Protein AF-A0AAD7GVR9-F1 (afdb_monomer_lite)

Structure (mmCIF, N/CA/C/O backbone):
data_AF-A0AAD7GVR9-F1
#
_entry.id   AF-A0AAD7GVR9-F1
#
loop_
_atom_site.group_PDB
_atom_site.id
_atom_site.type_symbol
_atom_site.label_atom_id
_atom_site.label_alt_id
_atom_site.label_comp_id
_atom_site.label_asym_id
_atom_site.label_entity_id
_atom_site.label_seq_id
_atom_site.pdbx_PDB_ins_code
_atom_site.Cartn_x
_atom_site.Cartn_y
_atom_site.Cartn_z
_atom_site.occupancy
_atom_site.B_iso_or_equiv
_atom_site.auth_seq_id
_atom_site.auth_comp_id
_atom_site.auth_asym_id
_atom_site.auth_atom_id
_atom_site.pdbx_PDB_model_num
ATOM 1 N N . MET A 1 1 ? 64.418 14.513 24.238 1.00 51.50 1 MET A N 1
ATOM 2 C CA . MET A 1 1 ? 64.012 14.903 22.873 1.00 51.50 1 MET A CA 1
ATOM 3 C C . MET A 1 1 ? 63.136 13.785 22.346 1.00 51.50 1 MET A C 1
ATOM 5 O O . MET A 1 1 ? 63.664 12.744 21.993 1.00 51.50 1 MET A O 1
ATOM 9 N N . LEU A 1 2 ? 61.819 13.949 22.445 1.00 56.62 2 LEU A N 1
ATOM 10 C CA . LEU A 1 2 ? 60.824 13.012 21.923 1.00 56.62 2 LEU A CA 1
ATOM 11 C C . LEU A 1 2 ? 60.233 13.681 20.683 1.00 56.62 2 LEU A C 1
ATOM 13 O O . LEU A 1 2 ? 59.641 14.749 20.806 1.00 56.62 2 LEU A O 1
ATOM 17 N N . GLN A 1 3 ? 60.514 13.113 19.513 1.00 59.06 3 GLN A N 1
ATOM 18 C CA . GLN A 1 3 ? 59.912 13.513 18.245 1.00 59.06 3 GLN A CA 1
ATOM 19 C C . GLN A 1 3 ? 58.496 12.943 18.205 1.00 59.06 3 GLN A C 1
ATOM 21 O O . GLN A 1 3 ? 58.313 11.730 18.279 1.00 59.06 3 GLN A O 1
ATOM 26 N N . THR A 1 4 ? 57.509 13.829 18.164 1.00 60.56 4 THR A N 1
ATOM 27 C CA . THR A 1 4 ? 56.131 13.509 17.806 1.00 60.56 4 THR A CA 1
ATOM 28 C C . THR A 1 4 ? 56.045 13.543 16.284 1.00 60.56 4 THR A C 1
ATOM 30 O O . THR A 1 4 ? 56.195 14.605 15.685 1.00 60.56 4 THR A O 1
ATOM 33 N N . ASP A 1 5 ? 55.893 12.371 15.669 1.00 62.53 5 ASP A N 1
ATOM 34 C CA . ASP A 1 5 ? 55.500 12.227 14.266 1.00 62.53 5 ASP A CA 1
ATOM 35 C C . ASP A 1 5 ? 54.001 12.550 14.169 1.00 62.53 5 ASP A C 1
ATOM 37 O O . ASP A 1 5 ? 53.143 11.710 14.454 1.00 62.53 5 ASP A O 1
ATOM 41 N N . ASP A 1 6 ? 53.692 13.803 13.841 1.00 58.81 6 ASP A N 1
ATOM 42 C CA . ASP A 1 6 ? 52.349 14.251 13.485 1.00 58.81 6 ASP A CA 1
ATOM 43 C C . ASP A 1 6 ? 51.981 13.652 12.119 1.00 58.81 6 ASP A C 1
ATOM 45 O O . ASP A 1 6 ? 52.425 14.102 11.064 1.00 58.81 6 ASP A O 1
ATOM 49 N N . THR A 1 7 ? 51.200 12.572 12.150 1.00 61.94 7 THR A N 1
ATOM 50 C CA . THR A 1 7 ? 50.660 11.913 10.956 1.00 61.94 7 THR A CA 1
ATOM 51 C C . THR A 1 7 ? 49.417 12.683 10.502 1.00 61.94 7 THR A C 1
ATOM 53 O O . THR A 1 7 ? 48.324 12.488 11.030 1.00 61.94 7 THR A O 1
ATOM 56 N N . GLU A 1 8 ? 49.597 13.596 9.546 1.00 62.19 8 GLU A N 1
ATOM 57 C CA . GLU A 1 8 ? 48.522 14.303 8.837 1.00 62.19 8 GLU A CA 1
ATOM 58 C C . GLU A 1 8 ? 47.752 13.325 7.921 1.00 62.19 8 GLU A C 1
ATOM 60 O O . GLU A 1 8 ? 47.984 13.255 6.717 1.00 62.19 8 GLU A O 1
ATOM 65 N N . GLU A 1 9 ? 46.851 12.524 8.498 1.00 57.34 9 GLU A N 1
ATOM 66 C CA . GLU A 1 9 ? 46.005 11.541 7.787 1.00 57.34 9 GLU A CA 1
ATOM 67 C C . GLU A 1 9 ? 44.508 11.917 7.771 1.00 57.34 9 GLU A C 1
ATOM 69 O O . GLU A 1 9 ? 43.628 11.070 7.623 1.00 57.34 9 GLU A O 1
ATOM 74 N N . SER A 1 10 ? 44.179 13.198 7.920 1.00 62.75 10 SER A N 1
ATOM 75 C CA . SER A 1 10 ? 42.796 13.682 7.898 1.00 62.75 10 SER A CA 1
ATOM 76 C C . SER A 1 10 ? 42.590 14.618 6.715 1.00 62.75 10 SER A C 1
ATOM 78 O O . SER A 1 10 ? 43.187 15.686 6.709 1.00 62.75 10 SER A O 1
ATOM 80 N N . ASP A 1 11 ? 41.798 14.178 5.723 1.00 52.47 11 ASP A N 1
ATOM 81 C CA . ASP A 1 11 ? 40.859 15.003 4.917 1.00 52.47 11 ASP A CA 1
ATOM 82 C C . ASP A 1 11 ? 40.598 14.474 3.486 1.00 52.47 11 ASP A C 1
ATOM 84 O O . ASP A 1 11 ? 39.836 15.069 2.726 1.00 52.47 11 ASP A O 1
ATOM 88 N N . ALA A 1 12 ? 41.132 13.310 3.097 1.00 57.88 12 ALA A N 1
ATOM 89 C CA . ALA A 1 12 ? 40.910 12.757 1.748 1.00 57.88 12 ALA A CA 1
ATOM 90 C C . ALA A 1 12 ? 39.546 12.057 1.535 1.00 57.88 12 ALA A C 1
ATOM 92 O O . ALA A 1 12 ? 39.228 11.648 0.419 1.00 57.88 12 ALA A O 1
ATOM 93 N N . PHE A 1 13 ? 38.716 11.903 2.574 1.00 59.72 13 PHE A N 1
ATOM 94 C CA . PHE A 1 13 ? 37.449 11.164 2.455 1.00 59.72 13 PHE A CA 1
ATOM 95 C C . PHE A 1 13 ? 36.394 11.897 1.604 1.00 59.72 13 PHE A C 1
ATOM 97 O O . PHE A 1 13 ? 35.536 11.256 1.005 1.00 59.72 13 PHE A O 1
ATOM 104 N N . TRP A 1 14 ? 36.490 13.227 1.498 1.00 58.16 14 TRP A N 1
ATOM 105 C CA . TRP A 1 14 ? 35.550 14.055 0.735 1.00 58.16 14 TRP A CA 1
ATOM 106 C C . TRP A 1 14 ? 36.196 14.848 -0.396 1.00 58.16 14 TRP A C 1
ATOM 108 O O . TRP A 1 14 ? 35.573 15.785 -0.891 1.00 58.16 14 TRP A O 1
ATOM 118 N N . THR A 1 15 ? 37.418 14.514 -0.832 1.00 61.03 15 THR A N 1
ATOM 119 C CA . THR A 1 15 ? 37.956 15.141 -2.047 1.00 61.03 15 THR A CA 1
ATOM 120 C C . THR A 1 15 ? 36.971 14.874 -3.189 1.00 61.03 15 THR A C 1
ATOM 122 O O . THR A 1 15 ? 36.812 13.708 -3.565 1.00 61.03 15 THR A O 1
ATOM 125 N N . PRO A 1 16 ? 36.272 15.904 -3.716 1.00 57.72 16 PRO A N 1
ATOM 126 C CA . PRO A 1 16 ? 35.358 15.710 -4.826 1.00 57.72 16 PRO A CA 1
ATOM 127 C C . PRO A 1 16 ? 36.199 15.094 -5.936 1.00 57.72 16 PRO A C 1
ATOM 129 O O . PRO A 1 16 ? 37.284 15.627 -6.207 1.00 57.72 16 PRO A O 1
ATOM 132 N N . PRO A 1 17 ? 35.782 13.958 -6.521 1.00 58.59 17 PRO A N 1
ATOM 133 C CA . PRO A 1 17 ? 36.573 13.323 -7.548 1.00 58.59 17 PRO A CA 1
ATOM 134 C C . PRO A 1 17 ? 36.870 14.393 -8.589 1.00 58.59 17 PRO A C 1
ATOM 136 O O . PRO A 1 17 ? 35.957 14.936 -9.211 1.00 58.59 17 PRO A O 1
ATOM 139 N N . SER A 1 18 ? 38.143 14.728 -8.779 1.00 56.19 18 SER A N 1
ATOM 140 C CA . SER A 1 18 ? 38.623 15.543 -9.895 1.00 56.19 18 SER A CA 1
ATOM 141 C C . SER A 1 18 ? 38.545 14.716 -11.185 1.00 56.19 18 SER A C 1
ATOM 143 O O . SER A 1 18 ? 39.464 14.651 -11.996 1.00 56.19 18 SER A O 1
ATOM 145 N N . GLN A 1 19 ? 37.418 14.026 -11.343 1.00 56.12 19 GLN A N 1
ATOM 146 C CA . GLN A 1 19 ? 37.013 13.245 -12.480 1.00 56.12 19 GLN A CA 1
ATOM 147 C C . GLN A 1 19 ? 36.629 14.254 -13.547 1.00 56.12 19 GLN A C 1
ATOM 149 O O . GLN A 1 19 ? 35.555 14.855 -13.528 1.00 56.12 19 GLN A O 1
ATOM 154 N N . GLY A 1 20 ? 37.581 14.499 -14.445 1.00 65.00 20 GLY A N 1
ATOM 155 C CA . GLY A 1 20 ? 37.344 15.288 -15.639 1.00 65.00 20 GLY A CA 1
ATOM 156 C C . GLY A 1 20 ? 36.092 14.799 -16.365 1.00 65.00 20 GLY A C 1
ATOM 157 O O . GLY A 1 20 ? 35.726 13.629 -16.270 1.00 65.00 20 GLY A O 1
ATOM 158 N N . LEU A 1 21 ? 35.463 15.710 -17.110 1.00 66.75 21 LEU A N 1
ATOM 159 C CA . LEU A 1 21 ? 34.251 15.503 -17.918 1.00 66.75 21 LEU A CA 1
ATOM 160 C C . LEU A 1 21 ? 34.176 14.146 -18.651 1.00 66.75 21 LEU A C 1
ATOM 162 O O . LEU A 1 21 ? 33.084 13.626 -18.831 1.00 66.75 21 LEU A O 1
ATOM 166 N N . ALA A 1 22 ? 35.319 13.539 -18.979 1.00 72.50 22 ALA A N 1
ATOM 167 C CA . ALA A 1 22 ? 35.434 12.203 -19.556 1.00 72.50 22 ALA A CA 1
ATOM 168 C C . ALA A 1 22 ? 34.799 11.056 -18.735 1.00 72.50 22 ALA A C 1
ATOM 170 O O . ALA A 1 22 ? 34.481 10.026 -19.319 1.00 72.50 22 ALA A O 1
ATOM 171 N N . VAL A 1 23 ? 34.604 11.188 -17.415 1.00 69.25 23 VAL A N 1
ATOM 172 C CA . VAL A 1 23 ? 33.932 10.142 -16.609 1.00 69.25 23 VAL A CA 1
ATOM 173 C C . VAL A 1 23 ? 32.431 10.079 -16.884 1.00 69.25 23 VAL A C 1
ATOM 175 O O . VAL A 1 23 ? 31.851 9.000 -16.832 1.00 69.25 23 VAL A O 1
ATOM 178 N N . TRP A 1 24 ? 31.813 11.203 -17.251 1.00 74.81 24 TRP A N 1
ATOM 179 C CA . TRP A 1 24 ? 30.402 11.235 -17.642 1.00 74.81 24 TRP A CA 1
ATOM 180 C C . TRP A 1 24 ? 30.165 10.695 -19.062 1.00 74.81 24 TRP A C 1
ATOM 182 O O . TRP A 1 24 ? 29.040 10.332 -19.385 1.00 74.81 24 TRP A O 1
ATOM 192 N N . ASP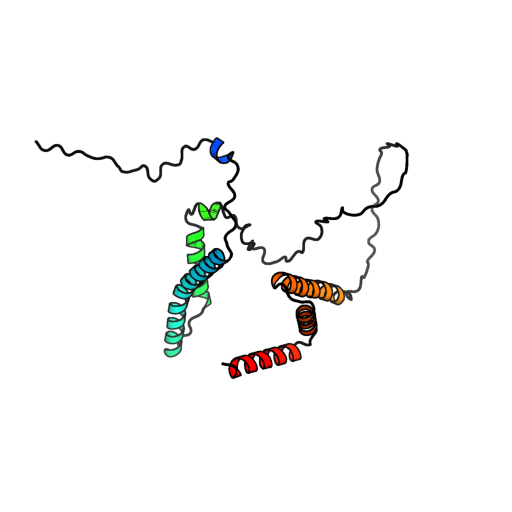 A 1 25 ? 31.218 10.612 -19.885 1.00 78.31 25 ASP A N 1
ATOM 193 C CA . ASP A 1 25 ? 31.182 10.021 -21.232 1.00 78.31 25 ASP A CA 1
ATOM 194 C C . ASP A 1 25 ? 31.432 8.500 -21.226 1.00 78.31 25 ASP A C 1
ATOM 196 O O . ASP A 1 25 ? 31.357 7.851 -22.276 1.00 78.31 25 ASP A O 1
ATOM 200 N N . ALA A 1 26 ? 31.745 7.907 -20.067 1.00 80.69 26 ALA A N 1
ATOM 201 C CA . ALA A 1 26 ? 31.825 6.459 -19.950 1.00 80.69 26 ALA A CA 1
ATOM 202 C C . ALA A 1 26 ? 30.422 5.861 -20.175 1.00 80.69 26 ALA A C 1
ATOM 204 O O . ALA A 1 26 ? 29.452 6.361 -19.599 1.00 80.69 26 ALA A O 1
ATOM 205 N N . PRO A 1 27 ? 30.280 4.806 -21.002 1.00 80.62 27 PRO A N 1
ATOM 206 C CA . PRO A 1 27 ? 29.024 4.077 -21.106 1.00 80.62 27 PRO A CA 1
ATOM 207 C C . PRO A 1 27 ? 28.564 3.692 -19.703 1.00 80.62 27 PRO A C 1
ATOM 209 O O . PRO A 1 27 ? 29.341 3.094 -18.960 1.00 80.62 27 PRO A O 1
ATOM 212 N N . LEU A 1 28 ? 27.334 4.069 -19.344 1.00 78.69 28 LEU A N 1
ATOM 213 C CA . LEU A 1 28 ? 26.720 3.664 -18.085 1.00 78.69 28 LEU A CA 1
ATOM 214 C C . LEU A 1 28 ? 26.798 2.140 -18.012 1.00 78.69 28 LEU A C 1
ATOM 216 O O . LEU A 1 28 ? 26.207 1.442 -18.837 1.00 78.69 28 LEU A O 1
ATOM 220 N N . GLU A 1 29 ? 27.587 1.635 -17.069 1.00 83.38 29 GLU A N 1
ATOM 221 C CA . GLU A 1 29 ? 27.561 0.227 -16.717 1.00 83.38 29 GLU A CA 1
ATOM 222 C C . GLU A 1 29 ? 26.191 0.006 -16.075 1.00 83.38 29 GLU A C 1
ATOM 224 O O . GLU A 1 29 ? 25.945 0.420 -14.945 1.00 83.38 29 GLU A O 1
ATOM 229 N N . GLU A 1 30 ? 25.237 -0.487 -16.869 1.00 81.94 30 GLU A N 1
ATOM 230 C CA . GLU A 1 30 ? 23.905 -0.807 -16.373 1.00 81.94 30 GLU A CA 1
ATOM 231 C C . GLU A 1 30 ? 24.064 -1.897 -15.316 1.00 81.94 30 GLU A C 1
ATOM 233 O O . GLU A 1 30 ? 24.433 -3.032 -15.636 1.00 81.94 30 GLU A O 1
ATOM 238 N N . ASP A 1 31 ? 23.809 -1.538 -14.056 1.00 81.44 31 ASP A N 1
ATOM 239 C CA . ASP A 1 31 ? 23.794 -2.506 -12.972 1.00 81.44 31 ASP A CA 1
ATOM 240 C C . ASP A 1 31 ? 22.850 -3.659 -13.346 1.00 81.44 31 ASP A C 1
ATOM 242 O O . ASP A 1 31 ? 21.745 -3.424 -13.860 1.00 81.44 31 ASP A O 1
ATOM 246 N N . PRO A 1 32 ? 23.263 -4.919 -13.120 1.00 87.19 32 PRO A N 1
ATOM 247 C CA . PRO A 1 32 ? 22.430 -6.060 -13.446 1.00 87.19 32 PRO A CA 1
ATOM 248 C C . PRO A 1 32 ? 21.071 -5.919 -12.744 1.00 87.19 32 PRO A C 1
ATOM 250 O O . PRO A 1 32 ? 21.022 -5.526 -11.575 1.00 87.19 32 PRO A O 1
ATOM 253 N N . PRO A 1 33 ? 19.957 -6.235 -13.433 1.00 85.56 33 PRO A N 1
ATOM 254 C CA . PRO A 1 33 ? 18.634 -6.106 -12.844 1.00 85.56 33 PRO A CA 1
ATOM 255 C C . PRO A 1 33 ? 18.577 -6.914 -11.549 1.00 85.56 33 PRO A C 1
ATOM 257 O O . PRO A 1 33 ? 18.962 -8.088 -11.541 1.00 85.56 33 PRO A O 1
ATOM 260 N N . LEU A 1 34 ? 18.093 -6.284 -10.471 1.00 87.50 34 LEU A N 1
ATOM 261 C CA . LEU A 1 34 ? 17.977 -6.942 -9.173 1.00 87.50 34 LEU A CA 1
ATOM 262 C C . LEU A 1 34 ? 17.233 -8.264 -9.332 1.00 87.50 34 LEU A C 1
ATOM 264 O O . LEU A 1 34 ? 16.171 -8.354 -9.960 1.00 87.50 34 LEU A O 1
ATOM 268 N N . THR A 1 35 ? 17.785 -9.303 -8.724 1.00 93.25 35 THR A N 1
ATOM 269 C CA . THR A 1 35 ? 17.114 -10.592 -8.671 1.00 93.25 35 THR A CA 1
ATOM 270 C C . THR A 1 35 ? 15.828 -10.463 -7.855 1.00 93.25 35 THR A C 1
ATOM 272 O O . THR A 1 35 ? 15.711 -9.654 -6.932 1.00 93.25 35 THR A O 1
ATOM 275 N N . ARG A 1 36 ? 14.834 -11.305 -8.154 1.00 87.50 36 ARG A N 1
ATOM 276 C CA . ARG A 1 36 ? 13.560 -11.321 -7.415 1.00 87.50 36 ARG A CA 1
ATOM 277 C C . ARG A 1 36 ? 13.755 -11.481 -5.900 1.00 87.50 36 ARG A C 1
ATOM 279 O O . ARG A 1 36 ? 12.978 -10.949 -5.113 1.00 87.50 36 ARG A O 1
ATOM 286 N N . GLU A 1 37 ? 14.776 -12.229 -5.495 1.00 92.25 37 GLU A N 1
ATOM 287 C CA . GLU A 1 37 ? 15.105 -12.461 -4.088 1.00 92.25 37 GLU A CA 1
ATOM 288 C C . GLU A 1 37 ? 15.645 -11.200 -3.405 1.00 92.25 37 GLU A C 1
ATOM 290 O O . GLU A 1 37 ? 15.326 -10.952 -2.243 1.00 92.25 37 GLU A O 1
ATOM 295 N N . GLU A 1 38 ? 16.413 -10.381 -4.123 1.00 88.50 38 GLU A N 1
ATOM 296 C CA . GLU A 1 38 ? 16.917 -9.097 -3.628 1.00 88.50 38 GLU A CA 1
ATOM 297 C C . GLU A 1 38 ? 15.797 -8.070 -3.497 1.00 88.50 38 GLU A C 1
ATOM 299 O O . GLU A 1 38 ? 15.715 -7.410 -2.463 1.00 88.50 38 GLU A O 1
ATOM 304 N N . VAL A 1 39 ? 14.887 -8.003 -4.474 1.00 86.31 39 VAL A N 1
ATOM 305 C CA . VAL A 1 39 ? 13.694 -7.144 -4.388 1.00 86.31 39 VAL A CA 1
ATOM 306 C C . VAL A 1 39 ? 12.855 -7.518 -3.167 1.00 86.31 39 VAL A C 1
ATOM 308 O O . VAL A 1 39 ? 12.552 -6.659 -2.346 1.00 86.31 39 VAL A O 1
ATOM 311 N N . ASN A 1 40 ? 12.563 -8.808 -2.976 1.00 87.75 40 ASN A N 1
ATOM 312 C CA . ASN A 1 40 ? 11.810 -9.271 -1.808 1.00 87.75 40 ASN A CA 1
ATOM 313 C C . ASN A 1 40 ? 12.519 -8.944 -0.485 1.00 87.75 40 ASN A C 1
ATOM 315 O O . ASN A 1 40 ? 11.868 -8.600 0.502 1.00 87.75 40 ASN A O 1
ATOM 319 N N . ARG A 1 41 ? 13.850 -9.079 -0.434 1.00 90.38 41 ARG A N 1
ATOM 320 C CA . ARG A 1 41 ? 14.636 -8.752 0.763 1.00 90.38 41 ARG A CA 1
ATOM 321 C C . ARG A 1 41 ? 14.552 -7.263 1.077 1.00 90.38 41 ARG A C 1
ATOM 323 O O . ARG A 1 41 ? 14.352 -6.904 2.235 1.00 90.38 41 ARG A O 1
ATOM 330 N N . TRP A 1 42 ? 14.671 -6.428 0.052 1.00 88.50 42 TRP A N 1
ATOM 331 C CA . TRP A 1 42 ? 14.566 -4.982 0.174 1.00 88.50 42 TRP A CA 1
ATOM 332 C C . TRP A 1 42 ? 13.165 -4.555 0.630 1.00 88.50 42 TRP A C 1
ATOM 334 O O . TRP A 1 42 ? 13.039 -3.827 1.610 1.00 88.50 42 TRP A O 1
ATOM 344 N N . GLU A 1 43 ? 12.107 -5.096 0.019 1.00 87.38 43 GLU A N 1
ATOM 345 C CA . GLU A 1 43 ? 10.721 -4.852 0.442 1.00 87.38 43 GLU A CA 1
ATOM 346 C C . GLU A 1 43 ? 10.486 -5.255 1.901 1.00 87.38 43 GLU A C 1
ATOM 348 O O . GLU A 1 43 ? 9.860 -4.516 2.663 1.00 87.38 43 GLU A O 1
ATOM 353 N N . HIS A 1 44 ? 11.009 -6.415 2.311 1.00 89.00 44 HIS A N 1
ATOM 354 C CA . HIS A 1 44 ? 10.890 -6.882 3.686 1.00 89.00 44 HIS A CA 1
ATOM 355 C C . HIS A 1 44 ? 11.599 -5.943 4.663 1.00 89.00 44 HIS A C 1
ATOM 357 O O . HIS A 1 44 ? 11.038 -5.604 5.705 1.00 89.00 44 HIS A O 1
ATOM 363 N N . GLN A 1 45 ? 12.800 -5.481 4.316 1.00 86.12 45 GLN A N 1
ATOM 364 C CA . GLN A 1 45 ? 13.554 -4.540 5.135 1.00 86.12 45 GLN A CA 1
ATOM 365 C C . GLN A 1 45 ? 12.817 -3.201 5.273 1.00 86.12 45 GLN A C 1
ATOM 367 O O . GLN A 1 45 ? 12.580 -2.752 6.395 1.00 86.12 45 GLN A O 1
ATOM 372 N N . CYS A 1 46 ? 12.343 -2.623 4.166 1.00 81.62 46 CYS A N 1
ATOM 373 C CA . CYS A 1 46 ? 11.552 -1.392 4.195 1.00 81.62 46 CYS A CA 1
ATOM 374 C C . CYS A 1 46 ? 10.249 -1.550 4.993 1.00 81.62 46 CYS A C 1
ATOM 376 O O . CYS A 1 46 ? 9.806 -0.616 5.666 1.00 81.62 46 CYS A O 1
ATOM 378 N N . HIS A 1 47 ? 9.617 -2.726 4.941 1.00 81.25 47 HIS A N 1
ATOM 379 C CA . HIS A 1 47 ? 8.429 -3.009 5.740 1.00 81.25 47 HIS A CA 1
ATOM 380 C C . HIS A 1 47 ? 8.741 -3.031 7.240 1.00 81.25 47 HIS A C 1
ATOM 382 O O . HIS A 1 47 ? 8.024 -2.399 8.014 1.00 81.25 47 HIS A O 1
ATOM 388 N N . VAL A 1 48 ? 9.808 -3.723 7.651 1.00 89.69 48 VAL A N 1
ATOM 389 C CA . VAL A 1 48 ? 10.230 -3.806 9.060 1.00 89.69 48 VAL A CA 1
ATOM 390 C C . VAL A 1 48 ? 10.544 -2.420 9.619 1.00 89.69 48 VAL A C 1
ATOM 392 O O . VAL A 1 48 ? 10.076 -2.087 10.709 1.00 89.69 48 VAL A O 1
ATOM 395 N N . GLU A 1 49 ? 11.261 -1.593 8.858 1.00 86.12 49 GLU A N 1
ATOM 396 C CA . GLU A 1 49 ? 11.581 -0.216 9.245 1.00 86.12 49 GLU A CA 1
ATOM 397 C C . GLU A 1 49 ? 10.308 0.626 9.424 1.00 86.12 49 GLU A C 1
ATOM 399 O O . GLU A 1 49 ? 10.120 1.251 10.465 1.00 86.12 49 GLU A O 1
ATOM 404 N N . ARG A 1 50 ? 9.357 0.556 8.483 1.00 81.75 50 ARG A N 1
ATOM 405 C CA . ARG A 1 50 ? 8.090 1.304 8.586 1.00 81.75 50 ARG A CA 1
ATOM 406 C C . ARG A 1 50 ? 7.207 0.837 9.750 1.00 81.75 50 ARG A C 1
ATOM 408 O O . ARG A 1 50 ? 6.523 1.648 10.376 1.00 81.75 50 ARG A O 1
ATOM 415 N N . VAL A 1 51 ? 7.187 -0.463 10.046 1.00 88.12 51 VAL A N 1
ATOM 416 C CA . VAL A 1 51 ? 6.419 -1.014 11.176 1.00 88.12 51 VAL A CA 1
ATOM 417 C C . VAL A 1 51 ? 6.990 -0.538 12.513 1.00 88.12 51 VAL A C 1
ATOM 419 O O . VAL A 1 51 ? 6.212 -0.277 13.436 1.00 88.12 51 VAL A O 1
ATOM 422 N N . ALA A 1 52 ? 8.312 -0.374 12.613 1.00 89.75 52 ALA A N 1
ATOM 423 C CA . ALA A 1 52 ? 8.970 0.097 13.829 1.00 89.75 52 ALA A CA 1
ATOM 424 C C . ALA A 1 52 ? 8.470 1.483 14.271 1.00 89.75 52 ALA A C 1
ATOM 426 O O . ALA A 1 52 ? 8.323 1.710 15.471 1.00 89.75 52 ALA A O 1
ATOM 427 N N . ASP A 1 53 ? 8.114 2.359 13.330 1.00 88.75 53 ASP A N 1
ATOM 428 C CA . ASP A 1 53 ? 7.565 3.683 13.643 1.00 88.75 53 ASP A CA 1
ATOM 429 C C . ASP A 1 53 ? 6.063 3.657 13.966 1.00 88.75 53 ASP A C 1
ATOM 431 O O . ASP A 1 53 ? 5.572 4.425 14.800 1.00 88.75 53 ASP A O 1
ATOM 435 N N . MET A 1 54 ? 5.308 2.758 13.330 1.00 91.19 54 MET A N 1
ATOM 436 C CA . MET A 1 54 ? 3.858 2.657 13.522 1.00 91.19 54 MET A CA 1
ATOM 437 C C . MET A 1 54 ? 3.466 2.026 14.861 1.00 91.19 54 MET A C 1
ATOM 439 O O . MET A 1 54 ? 2.495 2.457 15.488 1.00 91.19 54 MET A O 1
ATOM 443 N N . VAL A 1 55 ? 4.202 1.011 15.319 1.00 95.31 55 VAL A N 1
ATOM 444 C CA . VAL A 1 55 ? 3.864 0.265 16.544 1.00 95.31 55 VAL A CA 1
ATOM 445 C C . VAL A 1 55 ? 3.832 1.165 17.792 1.00 95.31 55 VAL A C 1
ATOM 447 O O . VAL A 1 55 ? 2.837 1.113 18.524 1.00 95.31 55 VAL A O 1
ATOM 450 N N . PRO A 1 56 ? 4.824 2.042 18.048 1.00 95.81 56 PRO A N 1
ATOM 451 C CA . PRO A 1 56 ? 4.775 2.981 19.167 1.00 95.81 56 PRO A CA 1
ATOM 452 C C . PRO A 1 56 ? 3.561 3.911 19.124 1.00 95.81 56 PRO A C 1
ATOM 454 O O . PRO A 1 56 ? 2.977 4.212 20.167 1.00 95.81 56 PRO A O 1
ATOM 457 N N . TYR A 1 57 ? 3.160 4.362 17.933 1.00 95.12 57 TYR A N 1
ATOM 458 C CA . TYR A 1 57 ? 1.980 5.204 17.774 1.00 95.12 57 TYR A CA 1
ATOM 459 C C . TYR A 1 57 ? 0.694 4.445 18.122 1.00 95.12 57 TYR A C 1
ATOM 461 O O . TYR A 1 57 ? -0.124 4.949 18.889 1.00 95.12 57 TYR A O 1
ATOM 469 N N . TRP A 1 58 ? 0.543 3.201 17.665 1.00 95.81 58 TRP A N 1
ATOM 470 C CA . TRP A 1 58 ? -0.613 2.373 18.024 1.00 95.81 58 TRP A CA 1
ATOM 471 C C . TRP A 1 58 ? -0.716 2.108 19.524 1.00 95.81 58 TRP A C 1
ATOM 473 O O . TRP A 1 58 ? -1.805 2.210 20.088 1.00 95.81 58 TRP A O 1
ATOM 483 N N . ILE A 1 59 ? 0.406 1.835 20.193 1.00 97.12 59 ILE A N 1
ATOM 484 C CA . ILE A 1 59 ? 0.433 1.674 21.654 1.00 97.12 59 ILE A CA 1
ATOM 485 C C . ILE A 1 59 ? -0.049 2.961 22.343 1.00 97.12 59 ILE A C 1
ATOM 487 O O . ILE A 1 59 ? -0.852 2.900 23.279 1.00 97.12 59 ILE A O 1
ATOM 491 N N . LYS A 1 60 ? 0.376 4.134 21.853 1.00 96.88 60 LYS A N 1
ATOM 492 C CA . LYS A 1 60 ? -0.100 5.433 22.354 1.00 96.88 60 LYS A CA 1
ATOM 493 C C . LYS A 1 60 ? -1.599 5.624 22.119 1.00 96.88 60 LYS A C 1
ATOM 495 O O . LYS A 1 60 ? -2.277 6.046 23.047 1.00 96.88 60 LYS A O 1
ATOM 500 N N . CYS A 1 61 ? -2.132 5.262 20.951 1.00 95.00 61 CYS A N 1
ATOM 501 C CA . CYS A 1 61 ? -3.573 5.323 20.673 1.00 95.00 61 CYS A CA 1
ATOM 502 C C . CYS A 1 61 ? -4.391 4.465 21.637 1.00 95.00 61 CYS A C 1
ATOM 504 O O . CYS A 1 61 ? -5.390 4.938 22.170 1.00 95.00 61 CYS A O 1
ATOM 506 N N . VAL A 1 62 ? -3.958 3.227 21.897 1.00 96.88 62 VAL A N 1
ATOM 507 C CA . VAL A 1 62 ? -4.629 2.333 22.856 1.00 96.88 62 VAL A CA 1
ATOM 508 C C . VAL A 1 62 ? -4.590 2.923 24.268 1.00 96.88 62 VAL A C 1
ATOM 510 O O . VAL A 1 62 ? -5.589 2.883 24.983 1.00 96.88 62 VAL A O 1
ATOM 513 N N . THR A 1 63 ? -3.459 3.516 24.656 1.00 97.44 63 THR A N 1
ATOM 514 C CA . THR A 1 63 ? -3.289 4.144 25.975 1.00 97.44 63 THR A CA 1
ATOM 515 C C . THR A 1 63 ? -4.153 5.400 26.124 1.00 97.44 63 THR A C 1
ATOM 517 O O . THR A 1 63 ? -4.822 5.565 27.139 1.00 97.44 63 THR A O 1
ATOM 520 N N . ALA A 1 64 ? -4.198 6.260 25.104 1.00 97.44 64 ALA A N 1
ATOM 521 C CA . ALA A 1 64 ? -5.057 7.442 25.078 1.00 97.44 64 ALA A CA 1
ATOM 522 C C . ALA A 1 64 ? -6.538 7.055 25.142 1.00 97.44 64 ALA A C 1
ATOM 524 O O . ALA A 1 64 ? -7.273 7.577 25.977 1.00 97.44 64 ALA A O 1
ATOM 525 N N . ALA A 1 65 ? -6.952 6.054 24.358 1.00 96.81 65 ALA A N 1
ATOM 526 C CA . ALA A 1 65 ? -8.320 5.548 24.384 1.00 96.81 65 ALA A CA 1
ATOM 527 C C . ALA A 1 65 ? -8.713 5.010 25.771 1.00 96.81 65 ALA A C 1
ATOM 529 O O . ALA A 1 65 ? -9.827 5.258 26.229 1.00 96.81 65 ALA A O 1
ATOM 530 N N . ALA A 1 66 ? -7.796 4.333 26.474 1.00 96.94 66 ALA A N 1
ATOM 531 C CA . ALA A 1 66 ? -8.018 3.882 27.849 1.00 96.94 66 ALA A CA 1
ATOM 532 C C . ALA A 1 66 ? -8.195 5.048 28.844 1.00 96.94 66 ALA A C 1
ATOM 534 O O . ALA A 1 66 ? -8.915 4.905 29.830 1.00 96.94 66 ALA A O 1
ATOM 535 N N . ASN A 1 67 ? -7.592 6.203 28.558 1.00 97.94 67 ASN A N 1
ATOM 536 C CA . ASN A 1 67 ? -7.720 7.430 29.347 1.00 97.94 67 ASN A CA 1
ATOM 537 C C . ASN A 1 67 ? -8.921 8.304 28.933 1.00 97.94 67 ASN A C 1
ATOM 539 O O . ASN A 1 67 ? -9.162 9.337 29.552 1.00 97.94 67 ASN A O 1
ATOM 543 N N . GLY A 1 68 ? -9.684 7.908 27.906 1.00 97.62 68 GLY A N 1
ATOM 544 C CA . GLY A 1 68 ? -10.772 8.714 27.345 1.00 97.62 68 GLY A CA 1
ATOM 545 C C . GLY A 1 68 ? -10.302 9.853 26.431 1.00 97.62 68 GLY A C 1
ATOM 546 O O . GLY A 1 68 ? -11.079 10.761 26.140 1.00 97.62 68 GLY A O 1
ATOM 547 N N . GLU A 1 69 ? -9.050 9.814 25.978 1.00 98.00 69 GLU A N 1
ATOM 548 C CA . GLU A 1 69 ? -8.471 10.751 25.017 1.00 98.00 69 GLU A CA 1
ATOM 549 C C . GLU A 1 69 ? -8.529 10.173 23.594 1.00 98.00 69 GLU A C 1
ATOM 551 O O . GLU A 1 69 ? -8.259 8.992 23.366 1.00 98.00 69 GLU A O 1
ATOM 556 N N . GLU A 1 70 ? -8.846 11.014 22.608 1.00 94.88 70 GLU A N 1
ATOM 557 C CA . GLU A 1 70 ? -8.859 10.629 21.195 1.00 94.88 70 GLU A CA 1
ATOM 558 C C . GLU A 1 70 ? -7.595 11.147 20.495 1.00 94.88 70 GLU A C 1
ATOM 560 O O . GLU A 1 70 ? -7.432 12.348 20.265 1.00 94.88 70 GLU A O 1
ATOM 565 N N . LEU A 1 71 ? -6.687 10.234 20.141 1.00 95.81 71 LEU A N 1
ATOM 566 C CA . LEU A 1 71 ? -5.526 10.544 19.307 1.00 95.81 71 LEU A CA 1
ATOM 567 C C . LEU A 1 71 ? -5.897 10.434 17.828 1.00 95.81 71 LEU A C 1
ATOM 569 O O . LEU A 1 71 ? -6.289 9.371 17.349 1.00 95.81 71 LEU A O 1
ATOM 573 N N . ARG A 1 72 ? -5.713 11.535 17.099 1.00 94.69 72 ARG A N 1
ATOM 574 C CA . ARG A 1 72 ? -5.899 11.594 15.646 1.00 94.69 72 ARG A CA 1
ATOM 575 C C . ARG A 1 72 ? -4.694 11.031 14.899 1.00 94.69 72 ARG A C 1
ATOM 577 O O . ARG A 1 72 ? -3.551 11.272 15.297 1.00 94.69 72 ARG A O 1
ATOM 584 N N . LEU A 1 73 ? -4.960 10.300 13.817 1.00 92.25 73 LEU A N 1
ATOM 585 C CA . LEU A 1 73 ? -3.952 9.633 12.982 1.00 92.25 73 LEU A CA 1
ATOM 586 C C . LEU A 1 73 ? -3.241 10.613 12.046 1.00 92.25 73 LEU A C 1
ATOM 588 O O . LEU A 1 73 ? -2.051 10.473 11.778 1.00 92.25 73 LEU A O 1
ATOM 592 N N . GLU A 1 74 ? -3.947 11.645 11.606 1.00 94.12 74 GLU A N 1
ATOM 593 C CA . GLU A 1 74 ? -3.481 12.669 10.676 1.00 94.12 74 GLU A CA 1
ATOM 594 C C . GLU A 1 74 ? -2.181 13.369 11.119 1.00 94.12 74 GLU A C 1
ATOM 596 O O . GLU A 1 74 ? -1.236 13.382 10.332 1.00 94.12 74 GLU A O 1
ATOM 601 N N . PRO A 1 75 ? -2.047 13.906 12.353 1.00 93.69 75 PRO A N 1
ATOM 602 C CA . PRO A 1 75 ? -0.802 14.557 12.775 1.00 93.69 75 PRO A CA 1
ATOM 603 C C . PRO A 1 75 ? 0.399 13.601 12.811 1.00 93.69 75 PRO A C 1
ATOM 605 O O . PRO A 1 75 ? 1.525 14.012 12.529 1.00 93.69 75 PRO A O 1
ATOM 608 N N . PHE A 1 76 ? 0.173 12.321 13.115 1.00 93.38 76 PHE A N 1
ATOM 609 C CA . PHE A 1 76 ? 1.228 11.310 13.081 1.00 93.38 76 PHE A CA 1
ATOM 610 C C . PHE A 1 76 ? 1.656 10.974 11.651 1.00 93.38 76 PHE A C 1
ATOM 612 O O . PHE A 1 76 ? 2.852 10.943 11.374 1.00 93.38 76 PHE A O 1
ATOM 619 N N . LEU A 1 77 ? 0.702 10.788 10.733 1.00 91.25 77 LEU A N 1
ATOM 620 C CA . LEU A 1 77 ? 1.010 10.553 9.320 1.00 91.25 77 LEU A CA 1
ATOM 621 C C . LEU A 1 77 ? 1.756 11.736 8.695 1.00 91.25 77 LEU A C 1
ATOM 623 O O . LEU A 1 77 ? 2.705 11.509 7.953 1.00 91.25 77 LEU A O 1
ATOM 627 N N . ASN A 1 78 ? 1.395 12.972 9.051 1.00 91.75 78 ASN A N 1
ATOM 628 C CA . ASN A 1 78 ? 2.130 14.160 8.614 1.00 91.75 78 ASN A CA 1
ATOM 629 C C . ASN A 1 78 ? 3.567 14.155 9.150 1.00 91.75 78 ASN A C 1
ATOM 631 O O . ASN A 1 78 ? 4.497 14.409 8.400 1.00 91.75 78 ASN A O 1
ATOM 635 N N . THR A 1 79 ? 3.767 13.770 10.416 1.00 91.06 79 THR A N 1
ATOM 636 C CA . THR A 1 79 ? 5.117 13.661 10.995 1.00 91.06 79 THR A CA 1
ATOM 637 C C . THR A 1 79 ? 5.944 12.588 10.283 1.00 91.06 79 THR A C 1
ATOM 639 O O . THR A 1 79 ? 7.112 12.812 9.988 1.00 91.06 79 THR A O 1
ATOM 642 N N . LEU A 1 80 ? 5.353 11.431 9.963 1.00 86.94 80 LEU A N 1
ATOM 643 C CA . LEU A 1 80 ? 6.034 10.396 9.179 1.00 86.94 80 LEU A CA 1
ATOM 644 C C . LEU A 1 80 ? 6.349 10.858 7.760 1.00 86.94 80 LEU A C 1
ATOM 646 O O . LEU A 1 80 ? 7.411 10.531 7.241 1.00 86.94 80 LEU A O 1
ATOM 650 N N . GLN A 1 81 ? 5.446 11.610 7.135 1.00 86.88 81 GLN A N 1
ATOM 651 C CA . GLN A 1 81 ? 5.678 12.180 5.819 1.00 86.88 81 GLN A CA 1
ATOM 652 C C . GLN A 1 81 ? 6.817 13.204 5.858 1.00 86.88 81 GLN A C 1
ATOM 654 O O . GLN A 1 81 ? 7.689 13.141 4.997 1.00 86.88 81 GLN A O 1
ATOM 659 N N . ASP A 1 82 ? 6.873 14.060 6.874 1.00 87.00 82 ASP A N 1
ATOM 660 C CA . ASP A 1 82 ? 7.935 15.051 7.056 1.00 87.00 82 ASP A CA 1
ATOM 661 C C . ASP A 1 82 ? 9.286 14.384 7.332 1.00 87.00 82 ASP A C 1
ATOM 663 O O . ASP A 1 82 ? 10.279 14.726 6.695 1.00 87.00 82 ASP A O 1
ATOM 667 N N . VAL A 1 83 ? 9.330 13.371 8.207 1.00 81.38 83 VAL A N 1
ATOM 668 C CA . VAL A 1 83 ? 10.530 12.538 8.403 1.00 81.38 83 VAL A CA 1
ATOM 669 C C . VAL A 1 83 ? 10.906 11.864 7.087 1.00 81.38 83 VAL A C 1
ATOM 671 O O . VAL A 1 83 ? 12.089 11.818 6.749 1.00 81.38 83 VAL A O 1
ATOM 674 N N . SER A 1 84 ? 9.909 11.419 6.308 1.00 78.38 84 SER A N 1
ATOM 675 C CA . SER A 1 84 ? 10.154 10.785 5.018 1.00 78.38 84 SER A CA 1
ATOM 676 C C . SER A 1 84 ? 10.768 11.705 3.979 1.00 78.38 84 SER A C 1
ATOM 678 O O . SER A 1 84 ? 11.721 11.360 3.286 1.00 78.38 84 SER A O 1
ATOM 680 N N . GLN A 1 85 ? 10.260 12.926 3.927 1.00 77.44 85 GLN A N 1
ATOM 681 C CA . GLN A 1 85 ? 10.768 13.959 3.053 1.00 77.44 85 GLN A CA 1
ATOM 682 C C . GLN A 1 85 ? 12.114 14.469 3.548 1.00 77.44 85 GLN A C 1
ATOM 684 O O . GLN A 1 85 ? 12.956 14.794 2.719 1.00 77.44 85 GLN A O 1
ATOM 689 N N . SER A 1 86 ? 12.367 14.475 4.859 1.00 72.25 86 SER A N 1
ATOM 690 C CA . SER A 1 86 ? 13.646 14.888 5.434 1.00 72.25 86 SER A CA 1
ATOM 691 C C . SER A 1 86 ? 14.795 14.005 4.952 1.00 72.25 86 SER A C 1
ATOM 693 O O . SER A 1 86 ? 15.827 14.552 4.576 1.00 72.25 86 SER A O 1
ATOM 695 N N . TRP A 1 87 ? 14.630 12.676 4.878 1.00 59.00 87 TRP A N 1
ATOM 696 C CA . TRP A 1 87 ? 15.669 11.807 4.297 1.00 59.00 87 TRP A CA 1
ATOM 697 C C . TRP A 1 87 ? 15.776 11.900 2.772 1.00 59.00 87 TRP A C 1
ATOM 699 O O . TRP A 1 87 ? 16.790 11.495 2.203 1.00 59.00 87 TRP A O 1
ATOM 709 N N . MET A 1 88 ? 14.769 12.470 2.105 1.00 56.19 88 MET A N 1
ATOM 710 C CA . MET A 1 88 ? 14.818 12.773 0.673 1.00 56.19 88 MET A CA 1
ATOM 711 C C . MET A 1 88 ? 15.392 14.163 0.348 1.00 56.19 88 MET A C 1
ATOM 713 O O . MET A 1 88 ? 15.872 14.358 -0.765 1.00 56.19 88 MET A O 1
ATOM 717 N N . THR A 1 89 ? 15.343 15.134 1.269 1.00 51.22 89 THR A N 1
ATOM 718 C CA . THR A 1 89 ? 15.675 16.550 0.988 1.00 51.22 89 THR A CA 1
ATOM 719 C C . THR A 1 89 ? 17.008 17.030 1.548 1.00 51.22 89 THR A C 1
ATOM 721 O O . THR A 1 89 ? 17.505 18.052 1.081 1.00 51.22 89 THR A O 1
ATOM 724 N N . SER A 1 90 ? 17.631 16.322 2.490 1.00 47.56 90 SER A N 1
ATOM 725 C CA . SER A 1 90 ? 18.967 16.686 2.970 1.00 47.56 90 SER A CA 1
ATOM 726 C C . SER A 1 90 ? 20.049 16.002 2.132 1.00 47.56 90 SER A C 1
ATOM 728 O O . SER A 1 90 ? 20.399 14.861 2.418 1.00 47.56 90 SER A O 1
ATOM 730 N N . ASP A 1 91 ? 20.539 16.679 1.088 1.00 53.84 91 ASP A N 1
ATOM 731 C CA . ASP A 1 91 ? 21.827 16.429 0.411 1.00 53.84 91 ASP A CA 1
ATOM 732 C C . ASP A 1 91 ? 22.181 14.960 0.119 1.00 53.84 91 ASP A C 1
ATOM 734 O O . ASP A 1 91 ? 23.349 14.577 0.135 1.00 53.84 91 ASP A O 1
ATOM 738 N N . ASN A 1 92 ? 21.186 14.112 -0.149 1.00 51.00 92 ASN A N 1
ATOM 739 C CA . ASN A 1 92 ? 21.441 12.729 -0.509 1.00 51.00 92 ASN A CA 1
ATOM 740 C C . ASN A 1 92 ? 21.673 12.672 -2.029 1.00 51.00 92 ASN A C 1
ATOM 742 O O . ASN A 1 92 ? 20.703 12.787 -2.786 1.00 51.00 92 ASN A O 1
ATOM 746 N N . PRO A 1 93 ? 22.917 12.490 -2.515 1.00 54.84 93 PRO A N 1
ATOM 747 C CA . PRO A 1 93 ? 23.211 12.473 -3.951 1.00 54.84 93 PRO A CA 1
ATOM 748 C C . PRO A 1 93 ? 22.440 11.365 -4.690 1.00 54.84 93 PRO A C 1
ATOM 750 O O . PRO A 1 93 ? 22.163 11.477 -5.884 1.00 54.84 93 PRO A O 1
ATOM 753 N N . TRP A 1 94 ? 21.998 10.334 -3.964 1.00 47.00 94 TRP A N 1
ATOM 754 C CA . TRP A 1 94 ? 21.164 9.250 -4.478 1.00 47.00 94 TRP A CA 1
ATOM 755 C C . TRP A 1 94 ? 19.708 9.662 -4.750 1.00 47.00 94 TRP A C 1
ATOM 757 O O . TRP A 1 94 ? 19.089 9.134 -5.674 1.00 47.00 94 TRP A O 1
ATOM 767 N N . ALA A 1 95 ? 19.163 10.635 -4.010 1.00 49.53 95 ALA A N 1
ATOM 768 C CA . ALA A 1 95 ? 17.814 11.161 -4.243 1.00 49.53 95 ALA A CA 1
ATOM 769 C C . ALA A 1 95 ? 17.746 12.054 -5.498 1.00 49.53 95 ALA A C 1
ATOM 771 O O . ALA A 1 95 ? 16.684 12.197 -6.099 1.00 49.53 95 ALA A O 1
ATOM 772 N N . GLN A 1 96 ? 18.881 12.620 -5.925 1.00 49.44 96 GLN A N 1
ATOM 773 C CA . GLN A 1 96 ? 18.970 13.455 -7.126 1.00 49.44 96 GLN A CA 1
ATOM 774 C C . GLN A 1 96 ? 19.135 12.626 -8.412 1.00 49.44 96 GLN A C 1
ATOM 776 O O . GL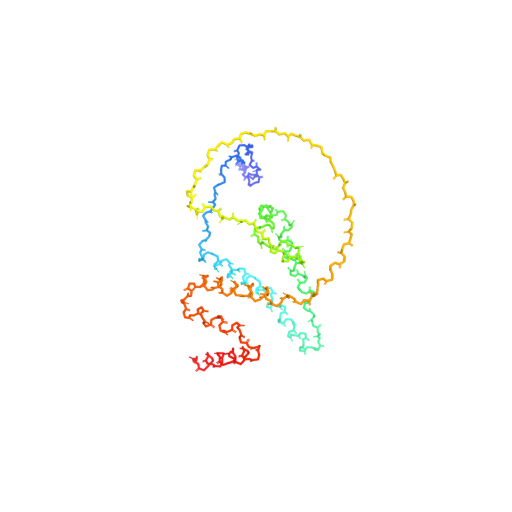N A 1 96 ? 18.628 13.020 -9.461 1.00 49.44 96 GLN A O 1
ATOM 781 N N . ALA A 1 97 ? 19.799 11.466 -8.327 1.00 50.50 97 ALA A N 1
ATOM 782 C CA . ALA A 1 97 ? 19.963 10.537 -9.449 1.00 50.50 97 ALA A CA 1
ATOM 783 C C . ALA A 1 97 ? 18.719 9.659 -9.684 1.00 50.50 97 ALA A C 1
ATOM 785 O O . ALA A 1 97 ? 18.365 9.382 -10.829 1.00 50.50 97 ALA A O 1
ATOM 786 N N . SER A 1 98 ? 17.994 9.287 -8.623 1.00 46.69 98 SER A N 1
ATOM 787 C CA . SER A 1 98 ? 16.651 8.699 -8.731 1.00 46.69 98 SER A CA 1
ATOM 788 C C . SER A 1 98 ? 15.605 9.797 -8.892 1.00 46.69 98 SER A C 1
ATOM 790 O O . SER A 1 98 ? 14.761 10.020 -8.024 1.00 46.69 98 SER A O 1
ATOM 792 N N . GLY A 1 99 ? 15.650 10.497 -10.027 1.00 41.28 99 GLY A N 1
ATOM 793 C CA . GLY A 1 99 ? 14.548 11.355 -10.440 1.00 41.28 99 GLY A CA 1
ATOM 794 C C . GLY A 1 99 ? 13.228 10.591 -10.306 1.00 41.28 99 GLY A C 1
ATOM 795 O O . GLY A 1 99 ? 13.148 9.411 -10.654 1.00 41.28 99 GLY A O 1
ATOM 796 N N . ALA A 1 100 ? 12.190 11.269 -9.814 1.00 44.19 100 ALA A N 1
ATOM 797 C CA . ALA A 1 100 ? 10.833 10.769 -9.552 1.00 44.19 100 ALA A CA 1
ATOM 798 C C . ALA A 1 100 ? 10.130 10.045 -10.734 1.00 44.19 100 ALA A C 1
ATOM 800 O O . ALA A 1 100 ? 8.970 9.648 -10.630 1.00 44.19 100 ALA A O 1
ATOM 801 N N . ALA A 1 101 ? 10.829 9.850 -11.853 1.00 46.53 101 ALA A N 1
ATOM 802 C CA . ALA A 1 101 ? 10.473 8.987 -12.966 1.00 46.53 101 ALA A CA 1
ATOM 803 C C . ALA A 1 101 ? 10.684 7.484 -12.683 1.00 46.53 101 ALA A C 1
ATOM 805 O O . ALA A 1 101 ? 9.976 6.674 -13.272 1.00 46.53 101 ALA A O 1
ATOM 806 N N . ALA A 1 102 ? 11.595 7.089 -11.782 1.00 45.03 102 ALA A N 1
ATOM 807 C CA . ALA A 1 102 ? 11.900 5.666 -11.563 1.00 45.03 102 ALA A CA 1
ATOM 808 C C . ALA A 1 102 ? 10.803 4.907 -10.788 1.00 45.03 102 ALA A C 1
ATOM 810 O O . ALA A 1 102 ? 10.607 3.716 -11.005 1.00 45.03 102 ALA A O 1
ATOM 811 N N . TRP A 1 103 ? 10.045 5.600 -9.931 1.00 43.00 103 TRP A N 1
ATOM 812 C CA . TRP A 1 103 ? 8.990 4.991 -9.109 1.00 43.00 103 TRP A CA 1
ATOM 813 C C . TRP A 1 103 ? 7.564 5.317 -9.560 1.00 43.00 103 TRP A C 1
ATOM 815 O O . TRP A 1 103 ? 6.630 4.987 -8.843 1.00 43.00 103 TRP A O 1
ATOM 825 N N . GLY A 1 104 ? 7.345 5.962 -10.712 1.00 40.44 104 GLY A N 1
ATOM 826 C CA . GLY A 1 104 ? 5.995 6.174 -11.268 1.00 40.44 104 GLY A CA 1
ATOM 827 C C . GLY A 1 104 ? 5.015 6.987 -10.400 1.00 40.44 104 GLY A C 1
ATOM 828 O O . GLY A 1 104 ? 3.878 7.201 -10.809 1.00 40.44 104 GLY A O 1
ATOM 829 N N . ILE A 1 105 ? 5.435 7.486 -9.234 1.00 41.69 105 ILE A N 1
ATOM 830 C CA . ILE A 1 105 ? 4.660 8.385 -8.373 1.00 41.69 105 ILE A CA 1
ATOM 831 C C . ILE A 1 105 ? 5.079 9.822 -8.705 1.00 41.69 105 ILE A C 1
ATOM 833 O O . ILE A 1 105 ? 5.583 10.565 -7.868 1.00 41.69 105 ILE A O 1
ATOM 837 N N . SER A 1 106 ? 4.911 10.226 -9.965 1.00 42.88 106 SER A N 1
ATOM 838 C CA . SER A 1 106 ? 4.821 11.655 -10.258 1.00 42.88 106 SER A CA 1
ATOM 839 C C . SER A 1 106 ? 3.445 12.113 -9.800 1.00 42.88 106 SER A C 1
ATOM 841 O O . SER A 1 106 ? 2.431 11.565 -10.225 1.00 42.88 106 SER A O 1
ATOM 843 N N . GLY A 1 107 ? 3.431 13.079 -8.883 1.00 41.44 107 GLY A N 1
ATOM 844 C CA . GLY A 1 107 ? 2.241 13.677 -8.288 1.00 41.44 107 GLY A CA 1
ATOM 845 C C . GLY A 1 107 ? 1.403 14.491 -9.272 1.00 41.44 107 GLY A C 1
ATOM 846 O O . GLY A 1 107 ? 1.175 15.674 -9.045 1.00 41.44 107 GLY A O 1
ATOM 847 N N . ASP A 1 108 ? 0.906 13.852 -10.327 1.00 41.62 108 ASP A N 1
ATOM 848 C CA . ASP A 1 108 ? -0.317 14.259 -11.005 1.00 41.62 108 ASP A CA 1
ATOM 849 C C . ASP A 1 108 ? -1.440 13.336 -10.520 1.00 41.62 108 ASP A C 1
ATOM 851 O O . ASP A 1 108 ? -1.784 12.325 -11.133 1.00 41.62 108 ASP A O 1
ATOM 855 N N . ALA A 1 109 ? -1.995 13.661 -9.353 1.00 45.16 109 ALA A N 1
ATOM 856 C CA . ALA A 1 109 ? -3.120 12.959 -8.736 1.00 45.16 109 ALA A CA 1
ATOM 857 C C . ALA A 1 109 ? -4.448 13.151 -9.511 1.00 45.16 109 ALA A C 1
ATOM 859 O O . ALA A 1 109 ? -5.514 13.258 -8.904 1.00 45.16 109 ALA A O 1
ATOM 860 N N . GLY A 1 110 ? -4.410 13.218 -10.847 1.00 45.06 110 GLY A N 1
ATOM 861 C CA . GLY A 1 110 ? -5.546 13.646 -11.659 1.00 45.06 110 GLY A CA 1
ATOM 862 C C . GLY A 1 110 ? -5.701 13.041 -13.052 1.00 45.06 110 GLY A C 1
ATOM 863 O O . GLY A 1 110 ? -6.735 13.300 -13.669 1.00 45.06 110 GLY A O 1
ATOM 864 N N . ARG A 1 111 ? -4.770 12.234 -13.584 1.00 41.84 111 ARG A N 1
ATOM 865 C CA . ARG A 1 111 ? -4.891 11.822 -14.995 1.00 41.84 111 ARG A CA 1
ATOM 866 C C . ARG A 1 111 ? -4.320 10.438 -15.289 1.00 41.84 111 ARG A C 1
ATOM 868 O O . ARG A 1 111 ? -3.196 10.283 -15.743 1.00 41.84 111 ARG A O 1
ATOM 875 N N . TRP A 1 112 ? -5.166 9.420 -15.132 1.00 39.09 112 TRP A N 1
ATOM 876 C CA . TRP A 1 112 ? -4.995 8.110 -15.776 1.00 39.09 112 TRP A CA 1
ATOM 877 C C . TRP A 1 112 ? -5.213 8.221 -17.295 1.00 39.09 112 TRP A C 1
ATOM 879 O O . TRP A 1 112 ? -6.084 7.558 -17.862 1.00 39.09 112 TRP A O 1
ATOM 889 N N . GLU A 1 113 ? -4.475 9.102 -17.970 1.00 41.41 113 GLU A N 1
ATOM 890 C CA . GLU A 1 113 ? -4.468 9.112 -19.425 1.00 41.41 113 GLU A CA 1
ATOM 891 C C . GLU A 1 113 ? -3.648 7.935 -19.930 1.00 41.41 113 GLU A C 1
ATOM 893 O O . GLU A 1 113 ? -2.424 7.951 -20.007 1.00 41.41 113 GLU A O 1
ATOM 898 N N . VAL A 1 114 ? -4.390 6.888 -20.278 1.00 45.94 114 VAL A N 1
ATOM 899 C CA . VAL A 1 114 ? -4.010 5.900 -21.277 1.00 45.94 114 VAL A CA 1
ATOM 900 C C . VAL A 1 114 ? -3.425 6.660 -22.465 1.00 45.94 114 VAL A C 1
ATOM 902 O O . VAL A 1 114 ? -4.170 7.338 -23.163 1.00 45.94 114 VAL A O 1
ATOM 905 N N . HIS A 1 115 ? -2.117 6.564 -22.693 1.00 36.91 115 HIS A N 1
ATOM 906 C CA . HIS A 1 115 ? -1.522 6.904 -23.981 1.00 36.91 115 HIS A CA 1
ATOM 907 C C . HIS A 1 115 ? -1.958 5.826 -24.985 1.00 36.91 115 HIS A C 1
ATOM 909 O O . HIS A 1 115 ? -1.501 4.685 -24.865 1.00 36.91 115 HIS A O 1
ATOM 915 N N . PRO A 1 116 ? -2.830 6.113 -25.970 1.00 54.50 116 PRO A N 1
ATOM 916 C CA . PRO A 1 116 ? -2.938 5.242 -27.118 1.00 54.50 116 PRO A CA 1
ATOM 917 C C . PRO A 1 116 ? -1.799 5.594 -28.085 1.00 54.50 116 PRO A C 1
ATOM 919 O O . PRO A 1 116 ? -1.507 6.765 -28.310 1.00 54.50 116 PRO A O 1
ATOM 922 N N . ASP A 1 117 ? -1.226 4.561 -28.695 1.00 47.75 117 ASP A N 1
ATOM 923 C CA . ASP A 1 117 ? -0.330 4.623 -29.857 1.00 47.75 117 ASP A CA 1
ATOM 924 C C . ASP A 1 117 ? 1.186 4.691 -29.577 1.00 47.75 117 ASP A C 1
ATOM 926 O O . ASP A 1 117 ? 1.861 5.698 -29.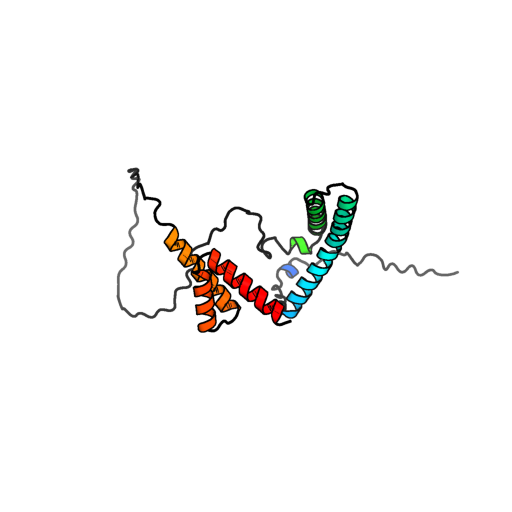770 1.00 47.75 117 ASP A O 1
ATOM 930 N N . GLN A 1 118 ? 1.752 3.531 -29.234 1.00 45.69 118 GLN A N 1
ATOM 931 C CA . GLN A 1 118 ? 2.936 3.061 -29.958 1.00 45.69 118 GLN A CA 1
ATOM 932 C C . GLN A 1 118 ? 2.585 1.759 -30.677 1.00 45.69 118 GLN A C 1
ATOM 934 O O . GLN A 1 118 ? 2.712 0.647 -30.164 1.00 45.69 118 GLN A O 1
ATOM 939 N N . SER A 1 119 ? 2.074 1.934 -31.889 1.00 42.78 119 SER A N 1
ATOM 940 C CA . SER A 1 119 ? 1.869 0.903 -32.894 1.00 42.78 119 SER A CA 1
ATOM 941 C C . SER A 1 119 ? 3.186 0.231 -33.313 1.00 42.78 119 SER A C 1
ATOM 943 O O . SER A 1 119 ? 3.826 0.591 -34.297 1.00 42.78 119 SER A O 1
ATOM 945 N N . VAL A 1 120 ? 3.557 -0.857 -32.635 1.00 44.25 120 VAL A N 1
ATOM 946 C CA . VAL A 1 120 ? 4.426 -1.882 -33.237 1.00 44.25 120 VAL A CA 1
ATOM 947 C C . VAL A 1 120 ? 3.599 -2.730 -34.202 1.00 44.25 120 VAL A C 1
ATOM 949 O O . VAL A 1 120 ? 3.069 -3.788 -33.877 1.00 44.25 120 VAL A O 1
ATOM 952 N N . SER A 1 121 ? 3.447 -2.233 -35.425 1.00 45.97 121 SER A N 1
ATOM 953 C CA . SER A 1 121 ? 2.931 -3.002 -36.557 1.00 45.97 121 SER A CA 1
ATOM 954 C C . SER A 1 121 ? 3.887 -2.888 -37.736 1.00 45.97 121 SER A C 1
ATOM 956 O O . SER A 1 121 ? 3.781 -1.967 -38.534 1.00 45.97 121 SER A O 1
ATOM 958 N N . SER A 1 122 ? 4.797 -3.853 -37.890 1.00 45.53 122 SER A N 1
ATOM 959 C CA . SER A 1 122 ? 5.250 -4.268 -39.228 1.00 45.53 122 SER A CA 1
ATOM 960 C C . SER A 1 122 ? 5.881 -5.666 -39.231 1.00 45.53 122 SER A C 1
ATOM 962 O O . SER A 1 122 ? 7.048 -5.862 -39.543 1.00 45.53 122 SER A O 1
ATOM 964 N N . LEU A 1 123 ? 5.064 -6.688 -38.972 1.00 44.31 123 LEU A N 1
ATOM 965 C CA . LEU A 1 123 ? 5.301 -8.022 -39.528 1.00 44.31 123 LEU A CA 1
ATOM 966 C C . LEU A 1 123 ? 4.029 -8.476 -40.243 1.00 44.31 123 LEU A C 1
ATOM 968 O O . LEU A 1 123 ? 3.097 -8.990 -39.635 1.00 44.31 123 LEU A O 1
ATOM 972 N N . GLY A 1 124 ? 3.982 -8.229 -41.555 1.00 38.97 124 GLY A N 1
ATOM 973 C CA . GLY A 1 124 ? 2.805 -8.519 -42.374 1.00 38.97 124 GLY A CA 1
ATOM 974 C C . GLY A 1 124 ? 3.010 -8.331 -43.877 1.00 38.97 124 GLY A C 1
ATOM 975 O O . GLY A 1 124 ? 2.400 -7.466 -44.486 1.00 38.97 124 GLY A O 1
ATOM 976 N N . ARG A 1 125 ? 3.896 -9.147 -44.458 1.00 43.38 125 ARG A N 1
ATOM 977 C CA . ARG A 1 125 ? 3.725 -9.891 -45.725 1.00 43.38 125 ARG A CA 1
ATOM 978 C C . ARG A 1 125 ? 2.577 -9.433 -46.656 1.00 43.38 125 ARG A C 1
ATOM 980 O O . ARG A 1 125 ? 1.416 -9.710 -46.380 1.00 43.38 125 ARG A O 1
ATOM 987 N N . GLY A 1 126 ? 2.906 -8.903 -47.840 1.00 38.44 126 GLY A N 1
ATOM 988 C CA . GLY A 1 126 ? 1.906 -8.696 -48.897 1.00 38.44 126 GLY A CA 1
ATOM 989 C C . GLY A 1 126 ? 2.430 -8.060 -50.183 1.00 38.44 126 GLY A C 1
ATOM 990 O O . GLY A 1 126 ? 2.494 -6.846 -50.304 1.00 38.44 126 GLY A O 1
ATOM 991 N N . SER A 1 127 ? 2.766 -8.908 -51.153 1.00 48.03 127 SER A N 1
ATOM 992 C CA . SER A 1 127 ? 3.055 -8.581 -52.553 1.00 48.03 127 SER A CA 1
ATOM 993 C C . SER A 1 127 ? 1.981 -7.696 -53.203 1.00 48.03 127 SER A C 1
ATOM 995 O O . SER A 1 127 ? 0.802 -8.050 -53.161 1.00 48.03 127 SER A O 1
ATOM 997 N N . LYS A 1 128 ? 2.399 -6.608 -53.868 1.00 44.62 128 LYS A N 1
ATOM 998 C CA . LYS A 1 128 ? 1.872 -6.174 -55.174 1.00 44.62 128 LYS A CA 1
ATOM 999 C C . LYS A 1 128 ? 2.774 -5.106 -55.796 1.00 44.62 128 LYS A C 1
ATOM 1001 O O . LYS A 1 128 ? 2.995 -4.031 -55.255 1.00 44.62 128 LYS A O 1
ATOM 1006 N N . THR A 1 129 ? 3.280 -5.452 -56.968 1.00 49.97 129 THR A N 1
ATOM 1007 C CA . THR A 1 129 ? 3.902 -4.586 -57.964 1.00 49.97 129 THR A CA 1
ATOM 1008 C C . THR A 1 129 ? 2.992 -3.413 -58.330 1.00 49.97 129 THR A C 1
ATOM 1010 O O . THR A 1 129 ? 1.887 -3.646 -58.820 1.00 49.97 129 THR A O 1
ATOM 1013 N N . GLN A 1 130 ? 3.472 -2.174 -58.212 1.00 46.69 130 GLN A N 1
ATOM 1014 C CA . GLN A 1 130 ? 3.053 -1.120 -59.134 1.00 46.69 130 GLN A CA 1
ATOM 1015 C C . GLN A 1 130 ? 4.141 -0.057 -59.307 1.00 46.69 130 GLN A C 1
ATOM 1017 O O . GLN A 1 130 ? 4.451 0.759 -58.446 1.00 46.69 130 GLN A O 1
ATOM 1022 N N . THR A 1 131 ? 4.739 -0.157 -60.483 1.00 42.47 131 THR A N 1
ATOM 1023 C CA . THR A 1 131 ? 5.495 0.832 -61.234 1.00 42.47 131 THR A CA 1
ATOM 1024 C C . THR A 1 131 ? 4.833 2.210 -61.278 1.00 42.47 131 THR A C 1
ATOM 1026 O O . THR A 1 131 ? 3.673 2.314 -61.659 1.00 42.47 131 THR A O 1
ATOM 1029 N N . GLY A 1 132 ? 5.646 3.245 -61.048 1.00 44.66 132 GLY A N 1
ATOM 1030 C CA . GLY A 1 132 ? 5.565 4.534 -61.741 1.00 44.66 132 GLY A CA 1
ATOM 1031 C C . GLY A 1 132 ? 4.492 5.518 -61.270 1.00 44.66 132 GLY A C 1
ATOM 1032 O O . GLY A 1 132 ? 3.318 5.363 -61.562 1.00 44.66 132 GLY A O 1
ATOM 1033 N N . SER A 1 133 ? 4.909 6.646 -60.701 1.00 45.88 133 SER A N 1
ATOM 1034 C CA . SER A 1 133 ? 5.065 7.888 -61.470 1.00 45.88 133 SER A CA 1
ATOM 1035 C C . SER A 1 133 ? 5.227 9.081 -60.527 1.00 45.88 133 SER A C 1
ATOM 1037 O O . SER A 1 133 ? 4.582 9.195 -59.489 1.00 45.88 133 SER A O 1
ATOM 1039 N N . ARG A 1 134 ? 6.136 9.971 -60.912 1.00 52.44 134 ARG A N 1
ATOM 1040 C CA . ARG A 1 134 ? 6.400 11.266 -60.286 1.00 52.44 134 ARG A CA 1
ATOM 1041 C C . ARG A 1 134 ? 5.184 12.179 -60.459 1.00 52.44 134 ARG A C 1
ATOM 1043 O O . ARG A 1 134 ? 4.645 12.232 -61.556 1.00 52.44 134 ARG A O 1
ATOM 1050 N N . SER A 1 135 ? 4.875 12.990 -59.448 1.00 53.59 135 SER A N 1
ATOM 1051 C CA . SER A 1 135 ? 4.430 14.372 -59.666 1.00 53.59 135 SER A CA 1
ATOM 1052 C C . SER A 1 135 ? 4.574 15.199 -58.393 1.00 53.59 135 SER A C 1
ATOM 1054 O O . SER A 1 135 ? 3.946 14.936 -57.373 1.00 53.59 135 SER A O 1
ATOM 1056 N N . ARG A 1 136 ? 5.451 16.201 -58.479 1.00 54.59 136 ARG A N 1
ATOM 1057 C CA . ARG A 1 136 ? 5.524 17.349 -57.576 1.00 54.59 136 ARG A CA 1
ATOM 1058 C C . ARG A 1 136 ? 4.533 18.389 -58.089 1.00 54.59 136 ARG A C 1
ATOM 1060 O O . ARG A 1 136 ? 4.646 18.749 -59.253 1.00 54.59 136 ARG A O 1
ATOM 1067 N N . THR A 1 137 ? 3.708 18.954 -57.217 1.00 49.09 137 THR A N 1
ATOM 1068 C CA . THR A 1 137 ? 3.219 20.336 -57.351 1.00 49.09 137 THR A CA 1
ATOM 1069 C C . THR A 1 137 ? 2.859 20.878 -55.975 1.00 49.09 137 THR A C 1
ATOM 1071 O O . THR A 1 137 ? 2.031 20.316 -55.265 1.00 49.09 137 THR A O 1
ATOM 1074 N N . ALA A 1 138 ? 3.524 21.973 -55.622 1.00 48.81 138 ALA A N 1
ATOM 1075 C CA . ALA A 1 138 ? 3.127 22.898 -54.576 1.00 48.81 138 ALA A CA 1
ATOM 1076 C C . ALA A 1 138 ? 1.867 23.670 -54.998 1.00 48.81 138 ALA A C 1
ATOM 1078 O O . ALA A 1 138 ? 1.688 23.898 -56.192 1.00 48.81 138 ALA A O 1
ATOM 1079 N N . ALA A 1 139 ? 1.061 24.117 -54.028 1.00 44.78 139 ALA A N 1
ATOM 1080 C CA . ALA A 1 139 ? 0.622 25.511 -53.870 1.00 44.78 139 ALA A CA 1
ATOM 1081 C C . ALA A 1 139 ? -0.634 25.629 -52.983 1.00 44.78 139 ALA A C 1
ATOM 1083 O O . ALA A 1 139 ? -1.630 24.954 -53.202 1.00 44.78 139 ALA A O 1
ATOM 1084 N N . SER A 1 140 ? -0.564 26.608 -52.075 1.00 43.19 140 SER A N 1
ATOM 1085 C CA . SER A 1 140 ? -1.597 27.622 -51.824 1.00 43.19 140 SER A CA 1
ATOM 1086 C C . SER A 1 140 ? -2.971 27.204 -51.279 1.00 43.19 140 SER A C 1
ATOM 1088 O O . SER A 1 140 ? -3.840 26.771 -52.021 1.00 43.19 140 SER A O 1
ATOM 1090 N N . GLY A 1 141 ? -3.209 27.616 -50.028 1.00 41.00 141 GLY A N 1
ATOM 1091 C CA . GLY A 1 141 ? -4.236 28.625 -49.727 1.00 41.00 141 GLY A CA 1
ATOM 1092 C C . GLY A 1 141 ? -5.689 28.153 -49.658 1.00 41.00 141 GLY A C 1
ATOM 1093 O O . GLY A 1 141 ? -6.282 27.762 -50.654 1.00 41.00 141 GLY A O 1
ATOM 1094 N N . GLY A 1 142 ? -6.310 28.314 -48.488 1.00 41.28 142 GLY A N 1
ATOM 1095 C CA . GLY A 1 142 ? -7.758 28.161 -48.364 1.00 41.28 142 GLY A CA 1
ATOM 1096 C C . GLY A 1 142 ? -8.248 28.122 -46.926 1.00 41.28 142 GLY A C 1
ATOM 1097 O O . GLY A 1 142 ? -8.589 27.062 -46.418 1.00 41.28 142 GLY A O 1
ATOM 1098 N N . SER A 1 143 ? -8.295 29.288 -46.281 1.00 50.66 143 SER A N 1
ATOM 1099 C CA . SER A 1 143 ? -9.113 29.507 -45.087 1.00 50.66 143 SER A CA 1
ATOM 1100 C C . SER A 1 143 ? -10.586 29.335 -45.462 1.00 50.66 143 SER A C 1
ATOM 1102 O O . SER A 1 143 ? -11.102 30.098 -46.279 1.00 50.66 143 SER A O 1
ATOM 1104 N N . VAL A 1 144 ? -11.260 28.344 -44.877 1.00 51.16 144 VAL A N 1
ATOM 1105 C CA . VAL A 1 144 ? -12.723 28.254 -44.886 1.00 51.16 144 VAL A CA 1
ATOM 1106 C C . VAL A 1 144 ? -13.198 28.142 -43.445 1.00 51.16 144 VAL A C 1
ATOM 1108 O O . VAL A 1 144 ? -13.219 27.078 -42.832 1.00 51.16 144 VAL A O 1
ATOM 1111 N N . ILE A 1 145 ? -13.572 29.304 -42.920 1.00 49.53 145 ILE A N 1
ATOM 1112 C CA . ILE A 1 145 ? -14.432 29.482 -41.756 1.00 49.53 145 ILE A CA 1
ATOM 1113 C C . ILE A 1 145 ? -15.789 28.870 -42.111 1.00 49.53 145 ILE A C 1
ATOM 1115 O O . ILE A 1 145 ? -16.444 29.319 -43.052 1.00 49.53 145 ILE A O 1
ATOM 1119 N N . GLY A 1 146 ? -16.225 27.847 -41.377 1.00 42.31 146 GLY A N 1
ATOM 1120 C CA . GLY A 1 146 ? -17.500 27.211 -41.674 1.00 42.31 146 GLY A CA 1
ATOM 1121 C C . GLY A 1 146 ? -17.975 26.200 -40.641 1.00 42.31 146 GLY A C 1
ATOM 1122 O O . GLY A 1 146 ? -17.605 25.037 -40.692 1.00 42.31 146 GLY A O 1
ATOM 1123 N N . ARG A 1 147 ? -18.943 26.656 -39.841 1.00 45.28 147 ARG A N 1
ATOM 1124 C CA . ARG A 1 147 ? -20.118 25.889 -39.397 1.00 45.28 147 ARG A CA 1
ATOM 1125 C C . ARG A 1 147 ? -19.932 24.933 -38.211 1.00 45.28 147 ARG A C 1
ATOM 1127 O O . ARG A 1 147 ? -19.615 23.758 -38.339 1.00 45.28 147 ARG A O 1
ATOM 1134 N N . ALA A 1 148 ? -20.302 25.463 -37.045 1.00 52.97 148 ALA A N 1
ATOM 1135 C CA . ALA A 1 148 ? -20.692 24.698 -35.872 1.00 52.97 148 ALA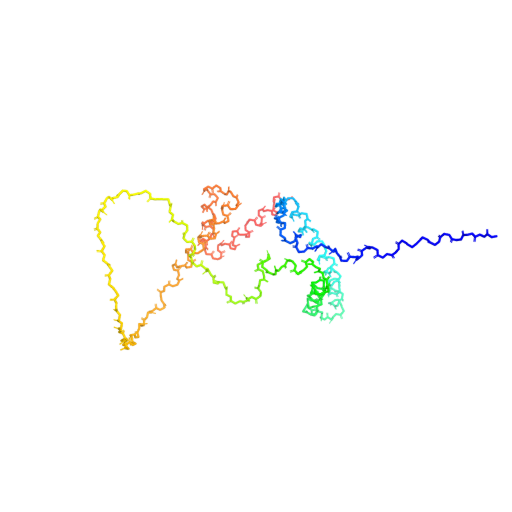 A CA 1
ATOM 1136 C C . ALA A 1 148 ? -21.916 23.817 -36.190 1.00 52.97 148 ALA A C 1
ATOM 1138 O O . ALA A 1 148 ? -23.055 24.288 -36.205 1.00 52.97 148 ALA A O 1
ATOM 1139 N N . GLU A 1 149 ? -21.685 22.529 -36.433 1.00 46.66 149 GLU A N 1
ATOM 1140 C CA . GLU A 1 149 ? -22.716 21.505 -36.303 1.00 46.66 149 GLU A CA 1
ATOM 1141 C C . GLU A 1 149 ? -22.723 21.001 -34.863 1.00 46.66 149 GLU A C 1
ATOM 1143 O O . GLU A 1 149 ? -21.832 20.288 -34.404 1.00 46.66 149 GLU A O 1
ATOM 1148 N N . LYS A 1 150 ? -23.775 21.401 -34.150 1.00 52.28 150 LYS A N 1
ATOM 1149 C CA . LYS A 1 150 ? -24.182 20.898 -32.843 1.00 52.28 150 LYS A CA 1
ATOM 1150 C C . LYS A 1 150 ? -24.516 19.407 -32.970 1.00 52.28 150 LYS A C 1
ATOM 1152 O O . LYS A 1 150 ? -25.676 19.029 -33.119 1.00 52.28 150 LYS A O 1
ATOM 1157 N N . ARG A 1 151 ? -23.493 18.551 -32.948 1.00 50.25 151 ARG A N 1
ATOM 1158 C CA . ARG A 1 151 ? -23.652 17.101 -32.820 1.00 50.25 151 ARG A CA 1
ATOM 1159 C C . ARG A 1 151 ? -24.019 16.803 -31.377 1.00 50.25 151 ARG A C 1
ATOM 1161 O O . ARG A 1 151 ? -23.173 16.707 -30.499 1.00 50.25 151 ARG A O 1
ATOM 1168 N N . ASN A 1 152 ? -25.322 16.695 -31.160 1.00 52.19 152 ASN A N 1
ATOM 1169 C CA . ASN A 1 152 ? -25.922 16.116 -29.972 1.00 52.19 152 ASN A CA 1
ATOM 1170 C C . ASN A 1 152 ? -25.632 14.600 -29.991 1.00 52.19 152 ASN A C 1
ATOM 1172 O O . ASN A 1 152 ? -26.505 13.794 -30.303 1.00 52.19 152 ASN A O 1
ATOM 1176 N N . SER A 1 153 ? -24.372 14.208 -29.779 1.00 52.50 153 SER A N 1
ATOM 1177 C CA . SER A 1 153 ? -23.984 12.810 -29.606 1.00 52.50 153 SER A CA 1
ATOM 1178 C C . SER A 1 153 ? -24.429 12.384 -28.216 1.00 52.50 153 SER A C 1
ATOM 1180 O O . SER A 1 153 ? -23.795 12.718 -27.216 1.00 52.50 153 SER A O 1
ATOM 1182 N N . GLY A 1 154 ? -25.575 11.707 -28.177 1.00 47.31 154 GLY A N 1
ATOM 1183 C CA . GLY A 1 154 ? -26.135 11.115 -26.977 1.00 47.31 154 GLY A CA 1
ATOM 1184 C C . GLY A 1 154 ? -25.075 10.360 -26.181 1.00 47.31 154 GLY A C 1
ATOM 1185 O O . GLY A 1 154 ? -24.386 9.482 -26.697 1.00 47.31 154 GLY A O 1
ATOM 1186 N N . LEU A 1 155 ? -24.976 10.724 -24.907 1.00 51.56 155 LEU A N 1
ATOM 1187 C CA . LEU A 1 155 ? -24.222 10.046 -23.861 1.00 51.56 155 LEU A CA 1
ATOM 1188 C C . LEU A 1 155 ? -24.874 8.683 -23.577 1.00 51.56 155 LEU A C 1
ATOM 1190 O O . LEU A 1 155 ? -25.567 8.499 -22.582 1.00 51.56 155 LEU A O 1
ATOM 1194 N N . SER A 1 156 ? -24.725 7.738 -24.500 1.00 53.56 156 SER A N 1
ATOM 1195 C CA . SER A 1 156 ? -25.238 6.373 -24.357 1.00 53.56 156 SER A CA 1
ATOM 1196 C C . SER A 1 156 ? -24.262 5.377 -24.988 1.00 53.56 156 SER A C 1
ATOM 1198 O O . SER A 1 156 ? -24.607 4.619 -25.888 1.00 53.56 156 SER A O 1
ATOM 1200 N N . GLY A 1 157 ? -22.996 5.435 -24.555 1.00 54.16 157 GLY A N 1
ATOM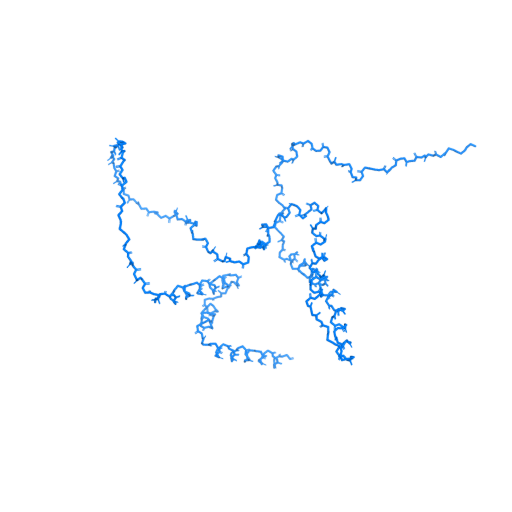 1201 C CA . GLY A 1 157 ? -21.919 4.618 -25.127 1.00 54.16 157 GLY A CA 1
ATOM 1202 C C . GLY A 1 157 ? -20.822 4.148 -24.167 1.00 54.16 157 GLY A C 1
ATOM 1203 O O . GLY A 1 157 ? -19.892 3.500 -24.622 1.00 54.16 157 GLY A O 1
ATOM 1204 N N . ASN A 1 158 ? -20.898 4.409 -22.857 1.00 58.69 158 ASN A N 1
ATOM 1205 C CA . ASN A 1 158 ? -19.717 4.231 -21.989 1.00 58.69 158 ASN A CA 1
ATOM 1206 C C . ASN A 1 158 ? -19.562 2.835 -21.359 1.00 58.69 158 ASN A C 1
ATOM 1208 O O . ASN A 1 158 ? -18.519 2.550 -20.779 1.00 58.69 158 ASN A O 1
ATOM 1212 N N . ASN A 1 159 ? -20.551 1.941 -21.471 1.00 60.56 159 ASN A N 1
ATOM 1213 C CA . ASN A 1 159 ? -20.435 0.606 -20.863 1.00 60.56 159 ASN A CA 1
ATOM 1214 C C . ASN A 1 159 ? -19.616 -0.383 -21.706 1.00 60.56 159 ASN A C 1
ATOM 1216 O O . ASN A 1 159 ? -18.963 -1.260 -21.144 1.00 60.56 159 ASN A O 1
ATOM 1220 N N . ALA A 1 160 ? -19.618 -0.249 -23.035 1.00 63.00 160 ALA A N 1
ATOM 1221 C CA . ALA A 1 160 ? -18.919 -1.192 -23.910 1.00 63.00 160 ALA A CA 1
ATOM 1222 C C . ALA A 1 160 ? -17.389 -1.045 -23.829 1.00 63.00 160 ALA A C 1
ATOM 1224 O O . ALA A 1 160 ? -16.670 -2.043 -23.879 1.00 63.00 160 ALA A O 1
ATOM 1225 N N . ASP A 1 161 ? -16.888 0.179 -23.658 1.00 69.12 161 ASP A N 1
ATOM 1226 C CA . ASP A 1 161 ? -15.446 0.419 -23.548 1.00 69.12 161 ASP A CA 1
ATOM 1227 C C . ASP A 1 161 ? -14.903 0.052 -22.163 1.00 69.12 161 ASP A C 1
ATOM 1229 O O . ASP A 1 161 ? -13.799 -0.481 -22.063 1.00 69.12 161 ASP A O 1
ATOM 1233 N N . HIS A 1 162 ? -15.709 0.205 -21.106 1.00 69.62 162 HIS A N 1
ATOM 1234 C CA . HIS A 1 162 ? -15.323 -0.204 -19.753 1.00 69.62 162 HIS A CA 1
ATOM 1235 C C . HIS A 1 162 ? -15.199 -1.731 -19.603 1.00 69.62 162 HIS A C 1
ATOM 1237 O O . HIS A 1 162 ? -14.371 -2.225 -18.842 1.00 69.62 162 HIS A O 1
ATOM 1243 N N . GLN A 1 163 ? -15.984 -2.507 -20.358 1.00 73.81 163 GLN A N 1
ATOM 1244 C CA . GLN A 1 163 ? -15.835 -3.966 -20.374 1.00 73.81 163 GLN A CA 1
ATOM 1245 C C . GLN A 1 163 ? -14.545 -4.408 -21.074 1.00 73.81 163 GLN A C 1
ATOM 1247 O O . GLN A 1 163 ? -13.890 -5.338 -20.609 1.00 73.81 163 GLN A O 1
ATOM 1252 N N . LYS A 1 164 ? -14.132 -3.728 -22.151 1.00 79.44 164 LYS A N 1
ATOM 1253 C CA . LYS A 1 164 ? -12.887 -4.061 -22.865 1.00 79.44 164 LYS A CA 1
ATOM 1254 C C . LYS A 1 164 ? -11.648 -3.812 -22.009 1.00 79.44 164 LYS A C 1
ATOM 1256 O O . LYS A 1 164 ? -10.750 -4.652 -21.992 1.00 79.44 164 LYS A O 1
ATOM 1261 N N . THR A 1 165 ? -11.605 -2.693 -21.285 1.00 82.94 165 THR A N 1
ATOM 1262 C CA . THR A 1 165 ? -10.480 -2.381 -20.387 1.00 82.94 165 THR A CA 1
ATOM 1263 C C . THR A 1 165 ? -10.407 -3.365 -19.226 1.00 82.94 165 THR A C 1
ATOM 1265 O O . THR A 1 165 ? -9.327 -3.817 -18.854 1.00 82.94 165 THR A O 1
ATOM 1268 N N . ALA A 1 166 ? -11.558 -3.770 -18.700 1.00 83.31 166 ALA A N 1
ATOM 1269 C CA . ALA A 1 166 ? -11.614 -4.710 -17.599 1.00 83.31 166 ALA A CA 1
ATOM 1270 C C . ALA A 1 166 ? -11.194 -6.139 -17.983 1.00 83.31 166 ALA A C 1
ATOM 1272 O O . ALA A 1 166 ? -10.500 -6.812 -17.222 1.00 83.31 166 ALA A O 1
ATOM 1273 N N . TYR A 1 167 ? -11.552 -6.590 -19.187 1.00 91.38 167 TYR A N 1
ATOM 1274 C CA . TYR A 1 167 ? -11.060 -7.857 -19.727 1.00 91.38 167 TYR A CA 1
ATOM 1275 C C . TYR A 1 167 ? -9.539 -7.837 -19.920 1.00 91.38 167 TYR A C 1
ATOM 1277 O O . TYR A 1 167 ? -8.872 -8.811 -19.577 1.00 91.38 167 TYR A O 1
ATOM 1285 N N . ALA A 1 168 ? -8.980 -6.722 -20.400 1.00 93.12 168 ALA A N 1
ATOM 1286 C CA . ALA A 1 168 ? -7.534 -6.567 -20.561 1.00 93.12 168 ALA A CA 1
ATOM 1287 C C . ALA A 1 168 ? -6.776 -6.685 -19.226 1.00 93.12 168 ALA A C 1
ATOM 1289 O O . ALA A 1 168 ? -5.718 -7.304 -19.182 1.00 93.12 168 ALA A O 1
ATOM 1290 N N . PHE A 1 169 ? -7.345 -6.177 -18.129 1.00 93.69 169 PHE A N 1
ATOM 1291 C CA . PHE A 1 169 ? -6.772 -6.330 -16.789 1.00 93.69 169 PHE A CA 1
ATOM 1292 C C . PHE A 1 169 ? -6.675 -7.800 -16.350 1.00 93.69 169 PHE A C 1
ATOM 1294 O O . PHE A 1 169 ? -5.636 -8.244 -15.865 1.00 93.69 169 PHE A O 1
ATOM 1301 N N . VAL A 1 170 ? -7.736 -8.588 -16.559 1.00 95.00 170 VAL A N 1
ATOM 1302 C CA . VAL A 1 170 ? -7.731 -10.022 -16.214 1.00 95.00 170 VAL A CA 1
ATOM 1303 C C . VAL A 1 170 ? -6.709 -10.794 -17.056 1.00 95.00 170 VAL A C 1
ATOM 1305 O O . VAL A 1 170 ? -6.040 -11.692 -16.547 1.00 95.00 170 VAL A O 1
ATOM 1308 N N . GLU A 1 171 ? -6.572 -10.439 -18.334 1.00 95.69 171 GLU A N 1
ATOM 1309 C CA . GLU A 1 171 ? -5.574 -11.009 -19.244 1.00 95.69 171 GLU A CA 1
ATOM 1310 C C . GLU A 1 171 ? -4.139 -10.729 -18.795 1.00 95.69 171 GLU A C 1
ATOM 1312 O O . GLU A 1 171 ? -3.285 -11.615 -18.879 1.00 95.69 171 GLU A O 1
ATOM 1317 N N . ASP A 1 172 ? -3.882 -9.517 -18.308 1.00 94.50 172 ASP A N 1
ATOM 1318 C CA . ASP A 1 172 ? -2.567 -9.100 -17.838 1.00 94.50 172 ASP A CA 1
ATOM 1319 C C . ASP A 1 172 ? -2.162 -9.853 -16.563 1.00 94.50 172 ASP A C 1
ATOM 1321 O O . ASP A 1 172 ? -1.102 -10.478 -16.521 1.00 94.50 172 ASP A O 1
ATOM 1325 N N . ILE A 1 173 ? -3.063 -9.948 -15.575 1.00 93.31 173 ILE A N 1
ATOM 1326 C CA . ILE A 1 173 ? -2.830 -10.762 -14.368 1.00 93.31 173 ILE A CA 1
ATOM 1327 C C . ILE A 1 173 ? -2.619 -12.233 -14.734 1.00 93.31 173 ILE A C 1
ATOM 1329 O O . ILE A 1 173 ? -1.693 -12.874 -14.237 1.00 93.31 173 ILE A O 1
ATOM 1333 N N . ALA A 1 174 ? -3.453 -12.785 -15.622 1.00 95.31 174 ALA A N 1
ATOM 1334 C CA . ALA A 1 174 ? -3.319 -14.174 -16.048 1.00 95.31 174 ALA A CA 1
ATOM 1335 C C . ALA A 1 174 ? -1.954 -14.440 -16.705 1.00 95.31 174 ALA A C 1
ATOM 1337 O O . ALA A 1 174 ? -1.381 -15.512 -16.506 1.00 95.31 174 ALA A O 1
ATOM 1338 N N . ARG A 1 175 ? -1.419 -13.469 -17.455 1.00 94.38 175 ARG A N 1
ATOM 1339 C CA . A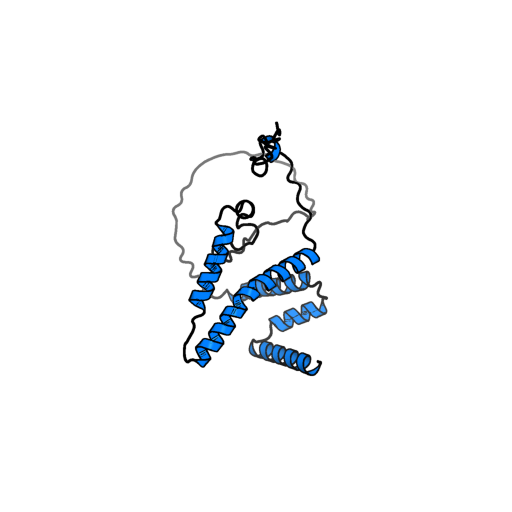RG A 1 175 ? -0.078 -13.538 -18.045 1.00 94.38 175 ARG A CA 1
ATOM 1340 C C . ARG A 1 175 ? 1.011 -13.479 -16.974 1.00 94.38 175 ARG A C 1
ATOM 1342 O O . ARG A 1 175 ? 1.908 -14.316 -17.005 1.00 94.38 175 ARG A O 1
ATOM 1349 N N . HIS A 1 176 ? 0.911 -12.546 -16.029 1.00 91.69 176 HIS A N 1
ATOM 1350 C CA . HIS A 1 176 ? 1.870 -12.394 -14.931 1.00 91.69 176 HIS A CA 1
ATOM 1351 C C . HIS A 1 176 ? 1.956 -13.636 -14.035 1.00 91.69 176 HIS A C 1
ATOM 1353 O O . HIS A 1 176 ? 3.044 -14.018 -13.614 1.00 91.69 176 HIS A O 1
ATOM 1359 N N . GLU A 1 177 ? 0.832 -14.304 -13.781 1.00 92.12 177 GLU A N 1
ATOM 1360 C CA . GLU A 1 177 ? 0.783 -15.506 -12.941 1.00 92.12 177 GLU A CA 1
ATOM 1361 C C . GLU A 1 177 ? 0.968 -16.820 -13.719 1.00 92.12 177 GLU A C 1
ATOM 1363 O O . GLU A 1 177 ? 0.765 -17.894 -13.151 1.00 92.12 177 GLU A O 1
ATOM 1368 N N . ALA A 1 178 ? 1.305 -16.754 -15.014 1.00 93.31 178 ALA A N 1
ATOM 1369 C CA . ALA A 1 178 ? 1.392 -17.914 -15.908 1.00 93.31 178 ALA A CA 1
ATOM 1370 C C . ALA A 1 178 ? 0.162 -18.845 -15.800 1.00 93.31 178 ALA A C 1
ATOM 1372 O O . ALA A 1 178 ? 0.277 -20.072 -15.765 1.00 93.31 178 ALA A O 1
ATOM 1373 N N . ALA A 1 179 ? -1.032 -18.254 -15.702 1.00 95.06 179 ALA A N 1
ATOM 1374 C CA . ALA A 1 179 ? -2.275 -18.978 -15.484 1.00 95.06 179 ALA A CA 1
ATOM 1375 C C . ALA A 1 179 ? -2.636 -19.852 -16.695 1.00 95.06 179 ALA A C 1
ATOM 1377 O O . ALA A 1 179 ? -2.589 -19.408 -17.845 1.00 95.06 179 ALA A O 1
ATOM 1378 N N . ASP A 1 180 ? -3.074 -21.083 -16.433 1.00 97.06 180 ASP A N 1
ATOM 1379 C CA . ASP A 1 180 ? -3.613 -21.958 -17.470 1.00 97.06 180 ASP A CA 1
ATOM 1380 C C . ASP A 1 180 ? -4.946 -21.425 -18.039 1.00 97.06 180 ASP A C 1
ATOM 1382 O O . ASP A 1 180 ? -5.613 -20.537 -17.490 1.00 97.06 180 ASP A O 1
ATOM 1386 N N . ALA A 1 181 ? -5.356 -21.977 -19.185 1.00 95.62 181 ALA A N 1
ATOM 1387 C CA . ALA A 1 181 ? -6.578 -21.550 -19.864 1.00 95.62 181 ALA A CA 1
ATOM 1388 C C . ALA A 1 181 ? -7.834 -21.730 -18.987 1.00 95.62 181 ALA A C 1
ATOM 1390 O O . ALA A 1 181 ? -8.802 -20.980 -19.127 1.00 95.62 181 ALA A O 1
ATOM 1391 N N . GLU A 1 182 ? -7.831 -22.701 -18.072 1.00 96.81 182 GLU A N 1
ATOM 1392 C CA . GLU A 1 182 ? -8.945 -22.955 -17.161 1.00 96.81 182 GLU A CA 1
ATOM 1393 C C . GLU A 1 182 ? -9.025 -21.912 -16.038 1.00 96.81 182 GLU A C 1
ATOM 1395 O O . GLU A 1 182 ? -10.091 -21.348 -15.777 1.00 96.81 182 GLU A O 1
ATOM 1400 N N . ARG A 1 183 ? -7.906 -21.598 -15.384 1.00 95.44 183 ARG A N 1
ATOM 1401 C CA . ARG A 1 183 ? -7.790 -20.556 -14.358 1.00 95.44 183 ARG A CA 1
ATOM 1402 C C . ARG A 1 183 ? -8.138 -19.195 -14.932 1.00 95.44 183 ARG A C 1
ATOM 1404 O O . ARG A 1 183 ? -8.933 -18.481 -14.329 1.00 95.44 183 ARG A O 1
ATOM 1411 N N . LYS A 1 184 ? -7.680 -18.897 -16.143 1.00 96.56 184 LYS A N 1
ATOM 1412 C CA . LYS A 1 184 ? -8.059 -17.693 -16.884 1.00 96.56 184 LYS A CA 1
ATOM 1413 C C . LYS A 1 184 ? -9.573 -17.584 -17.107 1.00 96.56 184 LYS A C 1
ATOM 1415 O O . LYS A 1 184 ? -10.164 -16.544 -16.826 1.00 96.56 184 LYS A O 1
ATOM 1420 N N . ARG A 1 185 ? -10.239 -18.673 -17.521 1.00 96.31 185 ARG A N 1
ATOM 1421 C CA . ARG A 1 185 ? -11.715 -18.718 -17.619 1.00 96.31 185 ARG A CA 1
ATOM 1422 C C . ARG A 1 185 ? -12.387 -18.487 -16.265 1.00 96.31 185 ARG A C 1
ATOM 1424 O O . ARG A 1 185 ? -13.395 -17.788 -16.202 1.00 96.31 185 ARG A O 1
ATOM 1431 N N . ARG A 1 186 ? -11.843 -19.047 -15.178 1.00 95.62 186 ARG A N 1
ATOM 1432 C CA . ARG A 1 186 ? -12.363 -18.824 -13.817 1.00 95.62 186 ARG A CA 1
ATOM 1433 C C . ARG A 1 186 ? -12.212 -17.369 -13.371 1.00 95.62 186 ARG A C 1
ATOM 1435 O O . ARG A 1 186 ? -13.133 -16.865 -12.732 1.00 95.62 186 ARG A O 1
ATOM 1442 N N . MET A 1 187 ? -11.110 -16.703 -13.721 1.00 95.62 187 MET A N 1
ATOM 1443 C CA . MET A 1 187 ? -10.891 -15.281 -13.428 1.00 95.62 187 MET A CA 1
ATOM 1444 C C . MET A 1 187 ? -11.889 -14.396 -14.179 1.00 95.62 187 MET A C 1
ATOM 1446 O O . MET A 1 187 ? -12.553 -13.582 -13.544 1.00 95.62 187 MET A O 1
ATOM 1450 N N . HIS A 1 188 ? -12.076 -14.620 -15.485 1.00 95.69 188 HIS A N 1
ATOM 1451 C CA . HIS A 1 188 ? -13.089 -13.910 -16.281 1.00 95.69 188 HIS A CA 1
ATOM 1452 C C . HIS A 1 188 ? -14.496 -14.125 -15.725 1.00 95.69 188 HIS A C 1
ATOM 1454 O O . HIS A 1 188 ? -15.205 -13.164 -15.443 1.00 95.69 188 HIS A O 1
ATOM 1460 N N . LYS A 1 189 ? -14.860 -15.379 -15.424 1.00 96.12 189 LYS A N 1
ATOM 1461 C CA . LYS A 1 189 ? -16.146 -15.693 -14.790 1.00 96.12 189 LYS A CA 1
ATOM 1462 C C . LYS A 1 189 ? -16.314 -14.962 -13.460 1.00 96.12 189 LYS A C 1
ATOM 1464 O O . LYS A 1 189 ? -17.384 -14.435 -13.196 1.00 96.12 189 LYS A O 1
ATOM 1469 N N . PHE A 1 190 ? -15.282 -14.933 -12.611 1.00 96.12 190 PHE A N 1
ATOM 1470 C CA . PHE A 1 190 ? -15.339 -14.210 -11.339 1.00 96.12 190 PHE A CA 1
ATOM 1471 C C . PHE A 1 190 ? -15.513 -12.704 -11.552 1.00 96.12 190 PHE A C 1
ATOM 1473 O O . PHE A 1 190 ? -16.249 -12.059 -10.807 1.00 96.12 190 PHE A O 1
ATOM 1480 N N . PHE A 1 191 ? -14.861 -12.148 -12.571 1.00 95.00 191 PHE A N 1
ATOM 1481 C CA . PHE A 1 191 ? -14.952 -10.737 -12.909 1.00 95.00 191 PHE A CA 1
ATOM 1482 C C . PHE A 1 191 ? -16.363 -10.328 -13.362 1.00 95.00 191 PHE A C 1
ATOM 1484 O O . PHE A 1 191 ? -16.834 -9.260 -12.972 1.00 95.00 191 PHE A O 1
ATOM 1491 N N . GLU A 1 192 ? -17.066 -11.188 -14.095 1.00 94.62 192 GLU A N 1
ATOM 1492 C CA . GLU A 1 192 ? -18.432 -10.935 -14.576 1.00 94.62 192 GLU A CA 1
ATOM 1493 C C . GLU A 1 192 ? -19.531 -11.110 -13.519 1.00 94.62 192 GLU A C 1
ATOM 1495 O O . GLU A 1 192 ? -20.646 -10.629 -13.718 1.00 94.62 192 GLU A O 1
ATOM 1500 N N . MET A 1 193 ? -19.251 -11.784 -12.397 1.00 95.50 193 MET A N 1
ATOM 1501 C CA . MET A 1 193 ? -20.272 -12.003 -11.365 1.00 95.50 193 MET A CA 1
ATOM 1502 C C . MET A 1 193 ? -20.798 -10.674 -10.792 1.00 95.50 193 MET A C 1
ATOM 1504 O O . MET A 1 193 ? -20.026 -9.729 -10.613 1.00 95.50 193 MET A O 1
ATOM 1508 N N . PRO A 1 194 ? -22.081 -10.589 -10.409 1.00 96.75 194 PRO A N 1
ATOM 1509 C CA . PRO A 1 194 ? -22.594 -9.478 -9.617 1.00 96.75 194 PRO A CA 1
ATOM 1510 C C . PRO A 1 194 ? -21.821 -9.297 -8.303 1.00 96.75 194 PRO A C 1
ATOM 1512 O O . PRO A 1 194 ? -21.360 -10.261 -7.691 1.00 96.75 194 PRO A O 1
ATOM 1515 N N . THR A 1 195 ? -21.725 -8.058 -7.813 1.00 96.25 195 THR A N 1
ATOM 1516 C CA . THR A 1 195 ? -20.951 -7.727 -6.601 1.00 96.25 195 THR A CA 1
ATOM 1517 C C . THR A 1 195 ? -21.342 -8.573 -5.385 1.00 96.25 195 THR A C 1
ATOM 1519 O O . THR A 1 195 ? -20.466 -9.034 -4.659 1.00 96.25 195 THR A O 1
ATOM 1522 N N . HIS A 1 196 ? -22.638 -8.827 -5.177 1.00 96.00 196 HIS A N 1
ATOM 1523 C CA . HIS A 1 196 ? -23.111 -9.629 -4.045 1.00 96.00 196 HIS A CA 1
ATOM 1524 C C . HIS A 1 196 ? -22.632 -11.091 -4.120 1.00 96.00 196 HIS A C 1
ATOM 1526 O O . HIS A 1 196 ? -22.185 -11.640 -3.113 1.00 96.00 196 HIS A O 1
ATOM 1532 N N . GLU A 1 197 ? -22.626 -11.694 -5.313 1.00 98.00 197 GLU A N 1
ATOM 1533 C CA . GLU A 1 197 ? -22.101 -13.048 -5.528 1.00 98.00 197 GLU A CA 1
ATOM 1534 C C . GLU A 1 197 ? -20.581 -13.106 -5.335 1.00 98.00 197 GLU A C 1
ATOM 1536 O O . GLU A 1 197 ? -20.069 -14.045 -4.721 1.00 98.00 197 GLU A O 1
ATOM 1541 N N . LYS A 1 198 ? -19.838 -12.082 -5.792 1.00 97.56 198 LYS A N 1
ATOM 1542 C CA . LYS A 1 198 ? -18.387 -11.990 -5.544 1.00 97.56 198 LYS A CA 1
ATOM 1543 C C . LYS A 1 198 ? -18.082 -11.992 -4.048 1.00 97.56 198 LYS A C 1
ATOM 1545 O O . LYS A 1 198 ? -17.224 -12.754 -3.605 1.00 97.56 198 LYS A O 1
ATOM 1550 N N . VAL A 1 199 ? -18.800 -11.180 -3.269 1.00 97.06 199 VAL A N 1
ATOM 1551 C CA . VAL A 1 199 ? -18.636 -11.094 -1.807 1.00 97.06 199 VAL A CA 1
ATOM 1552 C C . VAL A 1 199 ? -18.962 -12.431 -1.137 1.00 97.06 199 VAL A C 1
ATOM 1554 O O . VAL A 1 199 ? -18.203 -12.889 -0.278 1.00 97.06 199 VAL A O 1
ATOM 1557 N N . GLN A 1 200 ? -20.038 -13.101 -1.557 1.00 97.56 200 GLN A N 1
ATOM 1558 C CA . GLN A 1 200 ? -20.390 -14.425 -1.043 1.00 97.56 200 GLN A CA 1
ATOM 1559 C C . GLN A 1 200 ? -19.276 -15.445 -1.306 1.00 97.56 200 GLN A C 1
ATOM 1561 O O . GLN A 1 200 ? -18.868 -16.160 -0.390 1.00 97.56 200 GLN A O 1
ATOM 1566 N N . LYS A 1 201 ? -18.730 -15.465 -2.525 1.00 96.81 201 LYS A N 1
ATOM 1567 C CA . LYS A 1 201 ? -17.663 -16.390 -2.914 1.00 96.81 201 LYS A CA 1
ATOM 1568 C C . LYS A 1 201 ? -16.353 -16.129 -2.171 1.00 96.81 201 LYS A C 1
ATOM 1570 O O . LYS A 1 201 ? -15.699 -17.075 -1.742 1.00 96.81 201 LYS A O 1
ATOM 1575 N N . ILE A 1 202 ? -15.987 -14.863 -1.959 1.00 95.50 202 ILE A N 1
ATOM 1576 C CA . ILE A 1 202 ? -14.839 -14.498 -1.112 1.00 95.50 202 ILE A CA 1
ATOM 1577 C C . ILE A 1 202 ? -15.055 -15.014 0.317 1.00 95.50 202 ILE A C 1
ATOM 1579 O O . ILE A 1 202 ? -14.164 -15.637 0.889 1.00 95.50 202 ILE A O 1
ATOM 1583 N N . THR A 1 203 ? -16.251 -14.816 0.876 1.00 97.31 203 THR A N 1
ATOM 1584 C CA . THR A 1 203 ? -16.593 -15.272 2.235 1.00 97.31 203 THR A CA 1
ATOM 1585 C C . THR A 1 203 ? -16.503 -16.792 2.369 1.00 97.31 203 THR A C 1
ATOM 1587 O O . THR A 1 203 ? -16.021 -17.300 3.381 1.00 97.31 203 THR A O 1
ATOM 1590 N N . GLU A 1 204 ? -16.943 -17.527 1.349 1.00 97.31 204 GLU A N 1
ATOM 1591 C CA . GLU A 1 204 ? -16.841 -18.985 1.290 1.00 97.31 204 GLU A CA 1
ATOM 1592 C C . GLU A 1 204 ? -15.381 -19.453 1.270 1.00 97.31 204 GLU A C 1
ATOM 1594 O O . GLU A 1 204 ? -15.014 -20.310 2.072 1.00 97.31 204 GLU A O 1
ATOM 1599 N N . ILE A 1 205 ? -14.532 -18.843 0.434 1.00 94.00 205 ILE A N 1
ATOM 1600 C CA . ILE A 1 205 ? -13.096 -19.158 0.371 1.00 94.00 205 ILE A CA 1
ATOM 1601 C C . ILE A 1 205 ? -12.420 -18.866 1.714 1.00 94.00 205 ILE A C 1
ATOM 1603 O O . ILE A 1 205 ? -11.684 -19.705 2.224 1.00 94.00 205 ILE A O 1
ATOM 1607 N N . VAL A 1 206 ? -12.701 -17.713 2.329 1.00 95.31 206 VAL A N 1
ATOM 1608 C CA . VAL A 1 206 ? -12.158 -17.363 3.653 1.00 95.31 206 VAL A CA 1
ATOM 1609 C C . VAL A 1 206 ? -12.591 -18.381 4.707 1.00 95.31 206 VAL A C 1
ATOM 1611 O O . VAL A 1 206 ? -11.777 -18.791 5.533 1.00 95.31 206 VAL A O 1
ATOM 1614 N N . ARG A 1 207 ? -13.857 -18.817 4.685 1.00 97.38 207 ARG A N 1
ATOM 1615 C CA . ARG A 1 207 ? -14.356 -19.855 5.595 1.00 97.38 207 ARG A CA 1
ATOM 1616 C C . ARG A 1 207 ? -13.626 -21.179 5.374 1.00 97.38 207 ARG A C 1
ATOM 1618 O O . ARG A 1 207 ? -13.181 -21.769 6.350 1.00 97.38 207 ARG A O 1
ATOM 1625 N N . TYR A 1 208 ? -13.472 -21.602 4.119 1.00 97.00 208 TYR A N 1
ATOM 1626 C CA . TYR A 1 208 ? -12.766 -22.828 3.749 1.00 97.00 208 TYR A CA 1
ATOM 1627 C C . TYR A 1 208 ? -11.308 -22.818 4.230 1.00 97.00 208 TYR A C 1
ATOM 1629 O O . TYR A 1 208 ? -10.868 -23.768 4.876 1.00 97.00 208 TYR A O 1
ATOM 1637 N N . LEU A 1 209 ? -10.583 -21.719 3.994 1.00 93.88 209 LEU A N 1
ATOM 1638 C CA . LEU A 1 209 ? -9.196 -21.557 4.439 1.00 93.88 209 LEU A CA 1
ATOM 1639 C C . LEU A 1 209 ? -9.073 -21.595 5.966 1.00 93.88 209 LEU A C 1
ATOM 1641 O O . LEU A 1 209 ? -8.154 -22.218 6.483 1.00 93.88 209 LEU A O 1
ATOM 1645 N N . LYS A 1 210 ? -10.020 -20.987 6.692 1.00 93.50 210 LYS A N 1
ATOM 1646 C CA . LYS A 1 210 ? -10.052 -21.031 8.163 1.00 93.50 210 LYS A CA 1
ATOM 1647 C C . LYS A 1 210 ? -10.371 -22.413 8.725 1.00 93.50 210 LYS A C 1
ATOM 1649 O O . LYS A 1 210 ? -9.903 -22.724 9.807 1.00 93.50 210 LYS A O 1
ATOM 1654 N N . SER A 1 211 ? -11.185 -23.213 8.035 1.00 96.31 211 SER A N 1
ATOM 1655 C CA . SER A 1 211 ? -11.510 -24.580 8.469 1.00 96.31 211 SER A CA 1
ATOM 1656 C C . SER A 1 211 ? -10.456 -25.619 8.088 1.00 96.31 211 SER A C 1
ATOM 1658 O O . SER A 1 211 ? -10.509 -26.737 8.585 1.00 96.31 211 SER A O 1
ATOM 1660 N N . SER A 1 212 ? -9.553 -25.279 7.165 1.00 91.44 212 SER A N 1
ATOM 1661 C CA . SER A 1 212 ? -8.495 -26.170 6.676 1.00 91.44 212 SER A CA 1
ATOM 1662 C C . SER A 1 212 ? -7.168 -26.015 7.435 1.00 91.44 212 SER A C 1
ATOM 1664 O O . SER A 1 212 ? -6.225 -26.741 7.116 1.00 91.44 212 SER A O 1
ATOM 1666 N N . ALA A 1 213 ? -7.084 -25.067 8.372 1.00 68.81 213 ALA A N 1
ATOM 1667 C CA . ALA A 1 213 ? -5.944 -24.835 9.258 1.00 68.81 213 ALA A CA 1
ATOM 1668 C C . ALA A 1 213 ? -6.222 -25.438 10.639 1.00 68.81 213 ALA A C 1
ATOM 1670 O O . ALA A 1 213 ? -5.274 -26.008 11.220 1.00 68.81 213 ALA A O 1
#

Organism: Mycena rosella (NCBI:txid1033263)

Secondary structure (DSSP, 8-state):
----------SGGG------GGGTTS----PPPPPHHHHHHHHHHHHHHHHHHHHHHHHHHHHHHHTT----HHHHHHHHHHHHHHHHHSS-HHHHHS-TTTTS--S-TT--------------------------------------------S--HHHHHHHHHHHHHHHHHHHTT--HHHHHHHHHHHHS-HHHHHHHHHHHHHHHHH--

Foldseek 3Di:
DDDDPPPPPDDPPPPPPPPPPVVVVPPPPPDPPDDPVRVVVVVVVVVVVVVVLVVVVVVVQVVCVVVVHHDDPVVSVVVVVVVVVVVLPPPDVVNVVPDPVVVPPPPPPDDPDDDPDPDPDDDDDDDDDDDDDDDDDDDDDDDDDDDDDPPPPDPPPPPVVVVVVLLVVLVVVCVVVVHDPVVSVVSVVLSPDDPVVNVVVVVVVVVVVVVVD

Sequence (213 aa):
MLQTDDTEESDAFWTPPSQGLAVWDAPLEEDPPLTREEVNRWEHQCHVERVADMVPYWIKCVTAAANGEELRLEPFLNTLQDVSQSWMTSDNPWAQASGAAAWGISGDAGRWEVHPDQSVSSLGRGSKTQTGSRSRTAASGGSVIGRAEKRNSGLSGNNADHQKTAYAFVEDIARHEAADAERKRRMHKFFEMPTHEKVQKITEIVRYLKSSA

Radius of gyration: 31.31 Å; chains: 1; bounding box: 90×56×91 Å

pLDDT: mean 72.41, std 21.3, range [36.91, 98.0]